Protein AF-A0A9N9JAU4-F1 (afdb_monomer)

InterPro domains:
  IPR012939 Glycosyl hydrolase family 92 [PF07971] (173-220)
  IPR012939 Glycosyl hydrolase family 92 [PF07971] (221-287)
  IPR014718 Glycoside hydrolase-type carbohydrate-binding [G3DSA:2.70.98.10] (17-208)
  IPR041371 Glycosyl hydrolase family 92 N-terminal domain [PF17678] (15-167)
  IPR050883 Peptide-N(4)-(N-acetyl-beta-glucosaminyl)asparagine amidase [PTHR12143] (11-220)

pLDDT: mean 76.1, std 19.38, range [32.97, 98.38]

Organism: NCBI:txid60492

Mean predicted aligned error: 11.93 Å

Structure (mmCIF, N/CA/C/O backbone):
data_AF-A0A9N9JAU4-F1
#
_entry.id   AF-A0A9N9JAU4-F1
#
loop_
_atom_site.group_PDB
_atom_site.id
_atom_site.type_symbol
_atom_site.label_atom_id
_atom_site.label_alt_id
_atom_site.label_comp_id
_atom_site.label_asym_id
_atom_site.label_entity_id
_atom_site.label_seq_id
_atom_site.pdbx_PDB_ins_code
_atom_site.Cartn_x
_atom_site.Cartn_y
_atom_site.Cartn_z
_atom_site.occupancy
_atom_site.B_iso_or_equiv
_atom_site.auth_seq_id
_atom_site.auth_comp_id
_atom_site.auth_asym_id
_atom_site.auth_atom_id
_atom_site.pdbx_PDB_model_num
ATOM 1 N N . SER A 1 1 ? -5.541 -5.363 33.973 1.00 34.47 1 SER A N 1
ATOM 2 C CA . SER A 1 1 ? -5.742 -3.911 34.121 1.00 34.47 1 SER A CA 1
ATOM 3 C C . SER A 1 1 ? -6.274 -3.406 32.797 1.00 34.47 1 SER A C 1
ATOM 5 O O . SER A 1 1 ? -5.711 -3.829 31.795 1.00 34.47 1 SER A O 1
ATOM 7 N N . PRO A 1 2 ? -7.369 -2.634 32.744 1.00 37.62 2 PRO A N 1
ATOM 8 C CA . PRO A 1 2 ? -7.785 -1.992 31.504 1.00 37.62 2 PRO A CA 1
ATOM 9 C C . PRO A 1 2 ? -6.803 -0.847 31.225 1.00 37.62 2 PRO A C 1
ATOM 11 O O . PRO A 1 2 ? -6.429 -0.152 32.163 1.00 37.62 2 PRO A O 1
ATOM 14 N N . GLU A 1 3 ? -6.385 -0.699 29.968 1.00 38.97 3 GLU A N 1
ATOM 15 C CA . GLU A 1 3 ? -5.196 0.047 29.510 1.00 38.97 3 GLU A CA 1
ATOM 16 C C . GLU A 1 3 ? -3.895 -0.754 29.631 1.00 38.97 3 GLU A C 1
ATOM 18 O O . GLU A 1 3 ? -3.037 -0.480 30.464 1.00 38.97 3 GLU A O 1
ATOM 23 N N . ASP A 1 4 ? -3.730 -1.745 28.755 1.00 44.59 4 ASP A N 1
ATOM 24 C CA . ASP A 1 4 ? -2.392 -1.983 28.219 1.00 44.59 4 ASP A CA 1
ATOM 25 C C . ASP A 1 4 ? -2.220 -0.946 27.093 1.00 44.59 4 ASP A C 1
ATOM 27 O O . ASP A 1 4 ? -2.940 -1.029 26.084 1.00 44.59 4 ASP A O 1
ATOM 31 N N . PRO A 1 5 ? -1.422 0.126 27.272 1.00 53.16 5 PRO A N 1
ATOM 32 C CA . PRO A 1 5 ? -1.135 1.032 26.175 1.00 53.16 5 PRO A CA 1
ATOM 33 C C . PRO A 1 5 ? -0.504 0.190 25.077 1.00 53.16 5 PRO A C 1
ATOM 35 O O . PRO A 1 5 ? 0.422 -0.575 25.322 1.00 53.16 5 PRO A O 1
ATOM 38 N N . LEU A 1 6 ? -1.078 0.279 23.883 1.00 60.34 6 LEU A N 1
ATOM 39 C CA . LEU A 1 6 ? -0.672 -0.525 22.746 1.00 60.34 6 LEU A CA 1
ATOM 40 C C . LEU A 1 6 ? 0.840 -0.350 22.555 1.00 60.34 6 LEU A C 1
ATOM 42 O O . LEU A 1 6 ? 1.294 0.739 22.209 1.00 60.34 6 LEU A O 1
ATOM 46 N N . ASP A 1 7 ? 1.603 -1.396 22.878 1.00 66.69 7 ASP A N 1
ATOM 47 C CA . ASP A 1 7 ? 3.058 -1.342 22.864 1.00 66.69 7 ASP A CA 1
ATOM 48 C C . ASP A 1 7 ? 3.522 -1.283 21.415 1.00 66.69 7 ASP A C 1
ATOM 50 O O . ASP A 1 7 ? 3.665 -2.301 20.730 1.00 66.69 7 ASP A O 1
ATOM 54 N N . VAL A 1 8 ? 3.747 -0.056 20.947 1.00 66.62 8 VAL A N 1
ATOM 55 C CA . VAL A 1 8 ? 4.232 0.203 19.598 1.00 66.62 8 VAL A CA 1
ATOM 56 C C . VAL A 1 8 ? 5.581 -0.453 19.354 1.00 66.62 8 VAL A C 1
ATOM 58 O O . VAL A 1 8 ? 5.938 -0.592 18.201 1.00 66.62 8 VAL A O 1
ATOM 61 N N . THR A 1 9 ? 6.325 -0.912 20.367 1.00 67.06 9 THR A N 1
ATOM 62 C CA . THR A 1 9 ? 7.582 -1.645 20.164 1.00 67.06 9 THR A CA 1
ATOM 63 C C . THR A 1 9 ? 7.367 -3.118 19.809 1.00 67.06 9 THR A C 1
ATOM 65 O O . THR A 1 9 ? 8.234 -3.713 19.165 1.00 67.06 9 THR A O 1
ATOM 68 N N . HIS A 1 10 ? 6.190 -3.682 20.098 1.00 76.88 10 HIS A N 1
ATOM 69 C CA . HIS A 1 10 ? 5.857 -5.082 19.847 1.00 76.88 10 HIS A CA 1
ATOM 70 C C . HIS A 1 10 ? 4.459 -5.222 19.221 1.00 76.88 10 HIS A C 1
ATOM 72 O O . HIS A 1 10 ? 3.474 -5.500 19.905 1.00 76.88 10 HIS A O 1
ATOM 78 N N . LEU A 1 11 ? 4.389 -5.083 17.891 1.00 81.81 11 LEU A N 1
ATOM 79 C CA . LEU A 1 11 ? 3.152 -5.170 17.091 1.00 81.81 11 LEU A CA 1
ATOM 80 C C . LEU A 1 11 ? 2.886 -6.558 16.480 1.00 81.81 11 LEU A C 1
ATOM 82 O O . LEU A 1 11 ? 1.869 -6.767 15.822 1.00 81.81 11 LEU A O 1
ATOM 86 N N . SER A 1 12 ? 3.808 -7.509 16.638 1.00 84.62 12 SER A N 1
ATOM 87 C CA . SER A 1 12 ? 3.693 -8.820 16.000 1.00 84.62 12 SER A CA 1
ATOM 88 C C . SER A 1 12 ? 2.571 -9.667 16.595 1.00 84.62 12 SER A C 1
ATOM 90 O O . SER A 1 12 ? 2.287 -9.630 17.798 1.00 84.62 12 SER A O 1
ATOM 92 N N . SER A 1 13 ? 1.983 -10.480 15.722 1.00 86.81 13 SER A N 1
ATOM 93 C CA . SER A 1 13 ? 1.041 -11.542 16.042 1.00 86.81 13 SER A CA 1
ATOM 94 C C . SER A 1 13 ? 1.340 -12.740 15.154 1.00 86.81 13 SER A C 1
ATOM 96 O O . SER A 1 13 ? 1.632 -12.565 13.969 1.00 86.81 13 SER A O 1
ATOM 98 N N . GLU A 1 14 ? 1.210 -13.946 15.702 1.00 89.88 14 GLU A N 1
ATOM 99 C CA . GLU A 1 14 ? 1.134 -15.149 14.876 1.00 89.88 14 GLU A CA 1
ATOM 100 C C . GLU A 1 14 ? -0.091 -15.058 13.960 1.00 89.88 14 GLU A C 1
ATOM 102 O O . GLU A 1 14 ? -1.133 -14.499 14.340 1.00 89.88 14 GLU A O 1
ATOM 107 N N . ARG A 1 15 ? 0.080 -15.545 12.728 1.00 88.31 15 ARG A N 1
ATOM 108 C CA . ARG A 1 15 ? -0.999 -15.647 11.751 1.00 88.31 15 ARG A CA 1
ATOM 109 C C . ARG A 1 15 ? -1.637 -17.025 11.844 1.00 88.31 15 ARG A C 1
ATOM 111 O O . ARG A 1 15 ? -0.940 -18.019 12.020 1.00 88.31 15 ARG A O 1
ATOM 118 N N . SER A 1 16 ? -2.950 -17.080 11.682 1.00 87.69 16 SER A N 1
ATOM 119 C CA . SER A 1 16 ? -3.722 -18.324 11.719 1.00 87.69 16 SER A CA 1
ATOM 120 C C . SER A 1 16 ? -4.804 -18.345 10.651 1.00 87.69 16 SER A C 1
ATOM 122 O O . SER A 1 16 ? -5.074 -17.324 10.023 1.00 87.69 16 SER A O 1
ATOM 124 N N . PHE A 1 17 ? -5.417 -19.511 10.416 1.00 86.81 17 PHE A N 1
ATOM 125 C CA . PHE A 1 17 ? -6.520 -19.679 9.454 1.00 86.81 17 PHE A CA 1
ATOM 126 C C . PHE A 1 17 ? -6.242 -19.018 8.094 1.00 86.81 17 PHE A C 1
ATOM 128 O O . PHE A 1 17 ? -7.084 -18.301 7.548 1.00 86.81 17 PHE A O 1
ATOM 135 N N . GLU A 1 18 ? -5.025 -19.221 7.589 1.00 79.50 18 GLU A N 1
ATOM 136 C CA . GLU A 1 18 ? -4.555 -18.588 6.366 1.00 79.50 18 GLU A CA 1
ATOM 137 C C . GLU A 1 18 ? -5.248 -19.196 5.138 1.00 79.50 18 GLU A C 1
ATOM 139 O O . GLU A 1 18 ? -5.255 -20.411 4.934 1.00 79.50 18 GLU A O 1
ATOM 144 N N . TYR A 1 19 ? -5.824 -18.335 4.308 1.00 77.00 19 TYR A N 1
ATOM 145 C CA . TYR A 1 19 ? -6.456 -18.677 3.045 1.00 77.00 19 TYR A CA 1
ATOM 146 C C . TYR A 1 19 ? -6.012 -17.680 1.982 1.00 77.00 19 TYR A C 1
ATOM 148 O O . TYR A 1 19 ? -6.210 -16.471 2.127 1.00 77.00 19 TYR A O 1
ATOM 156 N N . PHE A 1 20 ? -5.416 -18.185 0.907 1.00 76.06 20 PHE A N 1
ATOM 157 C CA . PHE A 1 20 ? -4.878 -17.362 -0.168 1.00 76.06 20 PHE A CA 1
ATOM 158 C C . PHE A 1 20 ? -5.434 -17.816 -1.504 1.00 76.06 20 PHE A C 1
ATOM 160 O O . PHE A 1 20 ? -5.383 -18.992 -1.855 1.00 76.06 20 PHE A O 1
ATOM 167 N N . GLU A 1 21 ? -5.914 -16.847 -2.266 1.00 75.62 21 GLU A N 1
ATOM 168 C CA . GLU A 1 21 ? -6.339 -17.020 -3.640 1.00 75.62 21 GLU A CA 1
ATOM 169 C C . GLU A 1 21 ? -5.817 -15.862 -4.481 1.00 75.62 21 GLU A C 1
ATOM 171 O O . GLU A 1 21 ? -5.340 -14.832 -4.002 1.00 75.62 21 GLU A O 1
ATOM 176 N N . VAL A 1 22 ? -5.950 -16.015 -5.788 1.00 72.75 22 VAL A N 1
ATOM 177 C CA . VAL A 1 22 ? -5.712 -14.936 -6.733 1.00 72.75 22 VAL A CA 1
ATOM 178 C C . VAL A 1 22 ? -6.531 -13.699 -6.344 1.00 72.75 22 VAL A C 1
ATOM 180 O O . VAL A 1 22 ? -7.755 -13.742 -6.325 1.00 72.75 22 VAL A O 1
ATOM 183 N N . GLY A 1 23 ? -5.848 -12.587 -6.062 1.00 73.38 23 GLY A N 1
ATOM 184 C CA . GLY A 1 23 ? -6.495 -11.315 -5.724 1.00 73.38 23 GLY A CA 1
ATOM 185 C C . GLY A 1 23 ? -7.149 -11.270 -4.338 1.00 73.38 23 GLY A C 1
ATOM 186 O O . GLY A 1 23 ? -7.870 -10.313 -4.058 1.00 73.38 23 GLY A O 1
ATOM 187 N N . TYR A 1 24 ? -6.921 -12.266 -3.475 1.00 83.56 24 TYR A N 1
ATOM 188 C CA . TYR A 1 24 ? -7.522 -12.321 -2.145 1.00 83.56 24 TYR A CA 1
ATOM 189 C C . TYR A 1 24 ? -6.628 -13.022 -1.121 1.00 83.56 24 TYR A C 1
ATOM 191 O O . TYR A 1 24 ? -6.010 -14.052 -1.381 1.00 83.56 24 TYR A O 1
ATOM 199 N N . SER A 1 25 ? -6.571 -12.474 0.084 1.00 84.06 25 SER A N 1
ATOM 200 C CA . SER A 1 25 ? -5.905 -13.105 1.221 1.00 84.06 25 SER A CA 1
ATOM 201 C C . SER A 1 25 ? -6.754 -12.939 2.464 1.00 84.06 25 SER A C 1
ATOM 203 O O . SER A 1 25 ? -7.288 -11.859 2.700 1.00 84.06 25 SER A O 1
ATOM 205 N N . LYS A 1 26 ? -6.845 -13.986 3.277 1.00 92.31 26 LYS A N 1
ATOM 206 C CA . LYS A 1 26 ? -7.518 -13.971 4.571 1.00 92.31 26 LYS A CA 1
ATOM 207 C C . LYS A 1 26 ? -6.672 -14.687 5.603 1.00 92.31 26 LYS A C 1
ATOM 209 O O . LYS A 1 26 ? -6.155 -15.763 5.331 1.00 92.31 26 LYS A O 1
ATOM 214 N N . PHE A 1 27 ? -6.539 -14.099 6.781 1.00 91.19 27 PHE A N 1
ATOM 215 C CA . PHE A 1 27 ? -5.830 -14.707 7.902 1.00 91.19 27 PHE A CA 1
ATOM 216 C C . PHE A 1 27 ? -6.271 -14.070 9.221 1.00 91.19 27 PHE A C 1
ATOM 218 O O . PHE A 1 27 ? -6.758 -12.941 9.258 1.00 91.19 27 PHE A O 1
ATOM 225 N N . GLY A 1 28 ? -6.115 -14.802 10.314 1.00 92.50 28 GLY A N 1
ATOM 226 C CA . GLY A 1 28 ? -6.271 -14.312 11.675 1.00 92.50 28 GLY A CA 1
ATOM 227 C C . GLY A 1 28 ? -4.966 -13.735 12.218 1.00 92.50 28 GLY A C 1
ATOM 228 O O . GLY A 1 28 ? -3.886 -14.184 11.845 1.00 92.50 28 GLY A O 1
ATOM 229 N N . LEU A 1 29 ? -5.068 -12.760 13.117 1.00 93.50 29 LEU A N 1
ATOM 230 C CA . LEU A 1 29 ? -3.991 -12.301 13.991 1.00 93.50 29 LEU A CA 1
ATOM 231 C C . LEU A 1 29 ? -4.288 -12.812 15.404 1.00 93.50 29 LEU A C 1
ATOM 233 O O . LEU A 1 29 ? -5.085 -12.203 16.122 1.00 93.50 29 LEU A O 1
ATOM 237 N N . GLU A 1 30 ? -3.683 -13.938 15.793 1.00 91.81 30 GLU A N 1
ATOM 238 C CA . GLU A 1 30 ? -4.022 -14.663 17.027 1.00 91.81 30 GLU A CA 1
ATOM 239 C C . GLU A 1 30 ? -3.947 -13.806 18.290 1.00 91.81 30 GLU A C 1
ATOM 241 O O . GLU A 1 30 ? -4.872 -13.824 19.102 1.00 91.81 30 GLU A O 1
ATOM 246 N N . ARG A 1 31 ? -2.889 -12.996 18.431 1.00 90.00 31 ARG A N 1
ATOM 247 C CA . ARG A 1 31 ? -2.680 -12.141 19.607 1.00 90.00 31 ARG A CA 1
ATOM 248 C C . ARG A 1 31 ? -3.838 -11.170 19.831 1.00 90.00 31 ARG A C 1
ATOM 250 O O . ARG A 1 31 ? -4.134 -10.825 20.971 1.00 90.00 31 ARG A O 1
ATOM 257 N N . TYR A 1 32 ? -4.461 -10.717 18.746 1.00 89.56 32 TYR A N 1
ATOM 258 C CA . TYR A 1 32 ? -5.509 -9.700 18.772 1.00 89.56 32 TYR A CA 1
ATOM 259 C C . TYR A 1 32 ? -6.908 -10.274 18.537 1.00 89.56 32 TYR A C 1
ATOM 261 O O . TYR A 1 32 ? -7.890 -9.549 18.671 1.00 89.56 32 TYR A O 1
ATOM 269 N N . ASN A 1 33 ? -7.008 -11.559 18.184 1.00 92.12 33 ASN A N 1
ATOM 270 C CA . ASN A 1 33 ? -8.250 -12.200 17.759 1.00 92.12 33 ASN A CA 1
ATOM 271 C C . ASN A 1 33 ? -8.970 -11.414 16.639 1.00 92.12 33 ASN A C 1
ATOM 273 O O . ASN A 1 33 ? -10.191 -11.259 16.648 1.00 92.12 33 ASN A O 1
ATOM 277 N N . ILE A 1 34 ? -8.197 -10.877 15.688 1.00 94.38 34 ILE A N 1
ATOM 278 C CA . ILE A 1 34 ? -8.696 -10.096 14.545 1.00 94.38 34 ILE A CA 1
ATOM 279 C C . ILE A 1 34 ? -8.630 -10.961 13.294 1.00 94.38 34 ILE A C 1
ATOM 281 O O . ILE A 1 34 ? -7.609 -11.593 13.037 1.00 94.38 34 ILE A O 1
ATOM 285 N N . THR A 1 35 ? -9.683 -10.947 12.478 1.00 96.69 35 THR A N 1
ATOM 286 C CA . THR A 1 35 ? -9.615 -11.476 11.108 1.00 96.69 35 THR A CA 1
ATOM 287 C C . THR A 1 35 ? -9.262 -10.353 10.143 1.00 96.69 35 THR A C 1
ATOM 289 O O . THR A 1 35 ? -9.884 -9.291 10.171 1.00 96.69 35 THR A O 1
ATOM 292 N N . VAL A 1 36 ? -8.284 -10.598 9.278 1.00 95.94 36 VAL A N 1
ATOM 293 C CA . VAL A 1 36 ? -7.828 -9.681 8.236 1.00 95.94 36 VAL A CA 1
ATOM 294 C C . VAL A 1 36 ? -8.154 -10.280 6.881 1.00 95.94 36 VAL A C 1
ATOM 296 O O . VAL A 1 36 ? -7.854 -11.444 6.621 1.00 95.94 36 VAL A O 1
ATOM 299 N N . GLU A 1 37 ? -8.739 -9.470 6.011 1.00 97.44 37 GLU A N 1
ATOM 300 C CA . GLU A 1 37 ? -8.990 -9.804 4.618 1.00 97.44 37 GLU A CA 1
ATOM 301 C C . GLU A 1 37 ? -8.440 -8.699 3.721 1.00 97.44 37 GLU A C 1
ATOM 303 O O . GLU A 1 37 ? -8.664 -7.516 3.974 1.00 97.44 37 GLU A O 1
ATOM 308 N N . LEU A 1 38 ? -7.707 -9.083 2.680 1.00 95.62 38 LEU A N 1
ATOM 309 C CA . LEU A 1 38 ? -7.007 -8.173 1.781 1.00 95.62 38 LEU A CA 1
ATOM 310 C C . LEU A 1 38 ? -7.380 -8.475 0.330 1.00 95.62 38 LEU A C 1
ATOM 312 O O . LEU A 1 38 ? -7.407 -9.633 -0.090 1.00 95.62 38 LEU A O 1
ATOM 316 N N . THR A 1 39 ? -7.622 -7.420 -0.439 1.00 94.00 39 THR A N 1
ATOM 317 C CA . THR A 1 39 ? -7.682 -7.430 -1.905 1.00 94.00 39 THR A CA 1
ATOM 318 C C . THR A 1 39 ? -7.071 -6.128 -2.438 1.00 94.00 39 THR A C 1
ATOM 320 O O . THR A 1 39 ? -6.632 -5.287 -1.651 1.00 94.00 39 THR A O 1
ATOM 323 N N . ALA A 1 40 ? -6.975 -5.954 -3.755 1.00 91.88 40 ALA A N 1
ATOM 324 C CA . ALA A 1 40 ? -6.323 -4.788 -4.342 1.00 91.88 40 ALA A CA 1
ATOM 325 C C . ALA A 1 40 ? -6.858 -4.440 -5.735 1.00 91.88 40 ALA A C 1
ATOM 327 O O . ALA A 1 40 ? -7.259 -5.318 -6.499 1.00 91.88 40 ALA A O 1
ATOM 328 N N . SER A 1 41 ? -6.793 -3.152 -6.065 1.00 91.44 41 SER A N 1
ATOM 329 C CA . SER A 1 41 ? -6.827 -2.621 -7.425 1.00 91.44 41 SER A CA 1
ATOM 330 C C . SER A 1 41 ? -5.393 -2.436 -7.952 1.00 91.44 41 SER A C 1
ATOM 332 O O . SER A 1 41 ? -4.433 -2.973 -7.398 1.00 91.44 41 SER A O 1
ATOM 334 N N . ARG A 1 42 ? -5.211 -1.674 -9.038 1.00 86.81 42 ARG A N 1
ATOM 335 C CA . ARG A 1 42 ? -3.889 -1.460 -9.644 1.00 86.81 42 ARG A CA 1
ATOM 336 C C . ARG A 1 42 ? -2.946 -0.663 -8.738 1.00 86.81 42 ARG A C 1
ATOM 338 O O . ARG A 1 42 ? -1.745 -0.918 -8.753 1.00 86.81 42 ARG A O 1
ATOM 345 N N . ARG A 1 43 ? -3.458 0.336 -8.015 1.00 88.62 43 ARG A N 1
ATOM 346 C CA . ARG A 1 43 ? -2.654 1.272 -7.204 1.00 88.62 43 ARG A CA 1
ATOM 347 C C . ARG A 1 43 ? -3.167 1.454 -5.776 1.00 88.62 43 ARG A C 1
ATOM 349 O O . ARG A 1 43 ? -2.625 2.282 -5.041 1.00 88.62 43 ARG A O 1
ATOM 356 N N . ALA A 1 44 ? -4.199 0.710 -5.386 1.00 94.25 44 ALA A N 1
ATOM 357 C CA . ALA A 1 44 ? -4.756 0.752 -4.045 1.00 94.25 44 ALA A CA 1
ATOM 358 C C . ALA A 1 44 ? -5.015 -0.654 -3.488 1.00 94.25 44 ALA A C 1
ATOM 360 O O . ALA A 1 44 ? -5.449 -1.555 -4.200 1.00 94.25 44 ALA A O 1
ATOM 361 N N . GLY A 1 45 ? -4.759 -0.834 -2.196 1.00 95.69 45 GLY A N 1
ATOM 362 C CA . GLY A 1 45 ? -5.194 -1.992 -1.423 1.00 95.69 45 GLY A CA 1
ATOM 363 C C . GLY A 1 45 ? -6.531 -1.716 -0.742 1.00 95.69 45 GLY A C 1
ATOM 364 O O . GLY A 1 45 ? -6.820 -0.579 -0.366 1.00 95.69 45 GLY A O 1
ATOM 365 N N . LEU A 1 46 ? -7.334 -2.759 -0.552 1.00 97.88 46 LEU A N 1
ATOM 366 C CA . LEU A 1 46 ? -8.556 -2.720 0.241 1.00 97.88 46 LEU A CA 1
ATOM 367 C C . LEU A 1 46 ? -8.464 -3.764 1.347 1.00 97.88 46 LEU A C 1
ATOM 369 O O . LEU A 1 46 ? -8.352 -4.965 1.096 1.00 97.88 46 LEU A O 1
ATOM 373 N N . HIS A 1 47 ? -8.477 -3.282 2.580 1.00 98.12 47 HIS A N 1
ATOM 374 C CA . HIS A 1 47 ? -8.334 -4.076 3.786 1.00 98.12 47 HIS A CA 1
ATOM 375 C C . HIS A 1 47 ? -9.676 -4.124 4.508 1.00 98.12 47 HIS A C 1
ATOM 377 O O . HIS A 1 47 ? -10.319 -3.090 4.693 1.00 98.12 47 HIS A O 1
ATOM 383 N N . ARG A 1 48 ? -10.082 -5.308 4.958 1.00 98.00 48 ARG A N 1
ATOM 384 C CA . ARG A 1 48 ? -11.253 -5.528 5.806 1.00 98.00 48 ARG A CA 1
ATOM 385 C C . ARG A 1 48 ? -10.789 -6.188 7.100 1.00 98.00 48 ARG A C 1
ATOM 387 O O . ARG A 1 48 ? -10.290 -7.310 7.093 1.00 98.00 48 ARG A O 1
ATOM 394 N N . TYR A 1 49 ? -10.936 -5.467 8.204 1.00 96.94 49 TYR A N 1
ATOM 395 C CA . TYR A 1 49 ? -10.583 -5.918 9.545 1.00 96.94 49 TYR A CA 1
ATOM 396 C C . TYR A 1 49 ? -11.858 -6.244 10.311 1.00 96.94 49 TYR A C 1
ATOM 398 O O . TYR A 1 49 ? -12.708 -5.372 10.473 1.00 96.94 49 TYR A O 1
ATOM 406 N N . THR A 1 50 ? -11.989 -7.479 10.791 1.00 96.69 50 THR A N 1
ATOM 407 C CA . THR A 1 50 ? -13.095 -7.896 11.662 1.00 96.69 50 THR A CA 1
ATOM 408 C C . THR A 1 50 ? -12.566 -8.083 13.077 1.00 96.69 50 THR A C 1
ATOM 410 O O . THR A 1 50 ? -11.778 -8.997 13.334 1.00 96.69 50 THR A O 1
ATOM 413 N N . PHE A 1 51 ? -12.987 -7.199 13.976 1.00 94.69 51 PHE A N 1
ATOM 414 C CA . PHE A 1 51 ? -12.630 -7.198 15.391 1.00 94.69 51 PHE A CA 1
ATOM 415 C C . PHE A 1 51 ? -13.549 -8.135 16.193 1.00 94.69 51 PHE A C 1
ATOM 417 O O . PHE A 1 51 ? -14.681 -8.400 15.775 1.00 94.69 51 PHE A O 1
ATOM 424 N N . PRO A 1 52 ? -13.096 -8.661 17.345 1.00 89.38 52 PRO A N 1
ATOM 425 C CA . PRO A 1 52 ? -13.934 -9.518 18.171 1.00 89.38 52 PRO A CA 1
ATOM 426 C C . PRO A 1 52 ? -15.131 -8.727 18.741 1.00 89.38 52 PRO A C 1
ATOM 428 O O . PRO A 1 52 ? -14.938 -7.609 19.215 1.00 89.38 52 PRO A O 1
ATOM 431 N N . PRO A 1 53 ? -16.353 -9.300 18.789 1.00 76.25 53 PRO A N 1
ATOM 432 C CA . PRO A 1 53 ? -17.561 -8.596 19.253 1.00 76.25 53 PRO A CA 1
ATOM 433 C C . PRO A 1 53 ? -17.517 -8.112 20.709 1.00 76.25 53 PRO A C 1
ATOM 435 O O . PRO A 1 53 ? -18.379 -7.359 21.145 1.00 76.25 53 PRO A O 1
ATOM 438 N N . THR A 1 54 ? -16.557 -8.608 21.490 1.00 74.56 54 THR A N 1
ATOM 439 C CA . THR A 1 54 ? -16.346 -8.234 22.892 1.00 74.56 54 THR A CA 1
ATOM 440 C C . THR A 1 54 ? -15.540 -6.947 23.056 1.00 74.56 54 THR A C 1
ATOM 442 O O . THR A 1 54 ? -15.389 -6.479 24.182 1.00 74.56 54 THR A O 1
ATOM 445 N N . GLU A 1 55 ? -14.980 -6.410 21.972 1.00 76.88 55 GLU A N 1
ATOM 446 C CA . GLU A 1 55 ? -14.170 -5.199 21.990 1.00 76.88 55 GLU A CA 1
ATOM 447 C C . GLU A 1 55 ? -15.035 -3.966 21.710 1.00 76.88 55 GLU A C 1
ATOM 449 O O . GLU A 1 55 ? -15.835 -3.950 20.779 1.00 76.88 55 GLU A O 1
ATOM 454 N N . ASN A 1 56 ? -14.856 -2.910 22.505 1.00 83.62 56 ASN A N 1
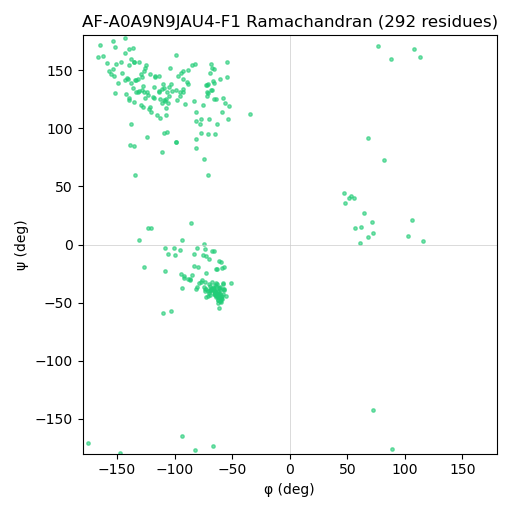ATOM 455 C CA . ASN A 1 56 ? -15.578 -1.650 22.307 1.00 83.62 56 ASN A CA 1
ATOM 456 C C . ASN A 1 56 ? -14.760 -0.662 21.470 1.00 83.62 56 ASN A C 1
ATOM 458 O O . ASN A 1 56 ? -15.326 0.238 20.843 1.00 83.62 56 ASN A O 1
ATOM 462 N N . LYS A 1 57 ? -13.427 -0.804 21.479 1.00 88.12 57 LYS A N 1
ATOM 463 C CA . LYS A 1 57 ? -12.502 0.078 20.769 1.00 88.12 57 LYS A CA 1
ATOM 464 C C . LYS A 1 57 ? -11.522 -0.719 19.916 1.00 88.12 57 LYS A C 1
ATOM 466 O O . LYS A 1 57 ? -10.696 -1.464 20.427 1.00 88.12 57 LYS A O 1
ATOM 471 N N . ALA A 1 58 ? -11.548 -0.480 18.614 1.00 90.38 58 ALA A N 1
ATOM 472 C CA . ALA A 1 58 ? -10.552 -0.990 17.684 1.00 90.38 58 ALA A CA 1
ATOM 473 C C . ALA A 1 58 ? -9.446 0.040 17.463 1.00 90.38 58 ALA A C 1
ATOM 475 O O . ALA A 1 58 ? -9.713 1.241 17.458 1.00 90.38 58 ALA A O 1
ATOM 476 N N . LYS A 1 59 ? -8.215 -0.417 17.229 1.00 91.56 59 LYS A N 1
ATOM 477 C CA . LYS A 1 59 ? -7.092 0.442 16.839 1.00 91.56 59 LYS A CA 1
ATOM 478 C C . LYS A 1 59 ? -6.490 -0.046 15.529 1.00 91.56 59 LYS A C 1
ATOM 480 O O . LYS A 1 59 ? -6.195 -1.230 15.394 1.00 91.56 59 LYS A O 1
ATOM 485 N N . VAL A 1 60 ? -6.295 0.873 14.588 1.00 93.69 60 VAL A N 1
ATOM 486 C CA . VAL A 1 60 ? -5.506 0.649 13.369 1.00 93.69 60 VAL A CA 1
ATOM 487 C C . VAL A 1 60 ? -4.235 1.479 13.463 1.00 93.69 60 VAL A C 1
ATOM 489 O O . VAL A 1 60 ? -4.288 2.649 13.835 1.00 93.69 60 VAL A O 1
ATOM 492 N N . ILE A 1 61 ? -3.102 0.861 13.138 1.00 92.88 61 ILE A N 1
ATOM 493 C CA . ILE A 1 61 ? -1.765 1.436 13.291 1.00 92.88 61 ILE A CA 1
ATOM 494 C C . ILE A 1 61 ? -1.116 1.556 11.923 1.00 92.88 61 ILE A C 1
ATOM 496 O O . ILE A 1 61 ? -1.150 0.620 11.126 1.00 92.88 61 ILE A O 1
ATOM 500 N N . ILE A 1 62 ? -0.500 2.706 11.684 1.00 93.94 62 ILE A N 1
ATOM 501 C CA . ILE A 1 62 ? 0.367 2.979 10.545 1.00 93.94 62 ILE A CA 1
ATOM 502 C C . ILE A 1 62 ? 1.785 3.111 11.099 1.00 93.94 62 ILE A C 1
ATOM 504 O O . ILE A 1 62 ? 2.020 3.937 11.976 1.00 93.94 62 ILE A O 1
ATOM 508 N N . ASP A 1 63 ? 2.704 2.282 10.608 1.00 92.00 63 ASP A N 1
ATOM 509 C CA . ASP A 1 63 ? 4.092 2.176 11.077 1.00 92.00 63 ASP A CA 1
ATOM 510 C C . ASP A 1 63 ? 5.040 2.406 9.893 1.00 92.00 63 ASP A C 1
ATOM 512 O O . ASP A 1 63 ? 5.335 1.481 9.137 1.00 92.00 63 ASP A O 1
ATOM 516 N N . LEU A 1 64 ? 5.467 3.656 9.682 1.00 93.12 64 LEU A N 1
ATOM 517 C CA . LEU A 1 64 ? 6.306 4.034 8.538 1.00 93.12 64 LEU A CA 1
ATOM 518 C C . LEU A 1 64 ? 7.732 3.466 8.604 1.00 93.12 64 LEU A C 1
ATOM 520 O O . LEU A 1 64 ? 8.254 3.092 7.549 1.00 93.12 64 LEU A O 1
ATOM 524 N N . PRO A 1 65 ? 8.374 3.344 9.784 1.00 89.50 65 PRO A N 1
ATOM 525 C CA . PRO A 1 65 ? 9.685 2.727 9.885 1.00 89.50 65 PRO A CA 1
ATOM 526 C C . PRO A 1 65 ? 9.732 1.256 9.493 1.00 89.50 65 PRO A C 1
ATOM 528 O O . PRO A 1 65 ? 10.823 0.763 9.192 1.00 89.50 65 PRO A O 1
ATOM 531 N N . HIS A 1 66 ? 8.594 0.550 9.506 1.00 87.94 66 HIS A N 1
ATOM 532 C CA . HIS A 1 66 ? 8.552 -0.862 9.150 1.00 87.94 66 HIS A CA 1
ATOM 533 C C . HIS A 1 66 ? 9.060 -1.066 7.721 1.00 87.94 66 HIS A C 1
ATOM 535 O O . HIS A 1 66 ? 8.450 -0.633 6.745 1.00 87.94 66 HIS A O 1
ATOM 541 N N . ASN A 1 67 ? 10.198 -1.744 7.600 1.00 85.38 67 ASN A N 1
ATOM 542 C CA . ASN A 1 67 ? 10.837 -2.028 6.328 1.00 85.38 67 ASN A CA 1
ATOM 543 C C . ASN A 1 67 ? 11.482 -3.419 6.345 1.00 85.38 67 ASN A C 1
ATOM 545 O O . ASN A 1 67 ? 11.658 -4.040 7.397 1.00 85.38 67 ASN A O 1
ATOM 549 N N . LEU A 1 68 ? 11.825 -3.920 5.159 1.00 81.38 68 LEU A N 1
ATOM 550 C CA . LEU A 1 68 ? 12.471 -5.219 5.015 1.00 81.38 68 LEU A CA 1
ATOM 551 C C . LEU A 1 68 ? 13.952 -5.120 5.390 1.00 81.38 68 LEU A C 1
ATOM 553 O O . LEU A 1 68 ? 14.771 -4.584 4.632 1.00 81.38 68 LEU A O 1
ATOM 557 N N . VAL A 1 69 ? 14.284 -5.698 6.543 1.00 79.44 69 VAL A N 1
ATOM 558 C CA . VAL A 1 69 ? 15.650 -5.793 7.057 1.00 79.44 69 VAL A CA 1
ATOM 559 C C . VAL A 1 69 ? 16.289 -7.094 6.586 1.00 79.44 69 VAL A C 1
ATOM 561 O O . VAL A 1 69 ? 15.820 -8.188 6.893 1.00 79.44 69 VAL A O 1
ATOM 564 N N . VAL A 1 70 ? 17.399 -6.972 5.859 1.00 77.94 70 VAL A N 1
ATOM 565 C CA . VAL A 1 70 ? 18.233 -8.104 5.441 1.00 77.94 70 VAL A CA 1
ATOM 566 C C . VAL A 1 70 ? 19.587 -7.957 6.118 1.00 77.94 70 VAL A C 1
ATOM 568 O O . VAL A 1 70 ? 20.356 -7.050 5.806 1.00 77.94 70 VAL A O 1
ATOM 571 N N . HIS A 1 71 ? 19.888 -8.856 7.055 1.00 74.38 71 HIS A N 1
ATOM 572 C CA . HIS A 1 71 ? 21.112 -8.799 7.863 1.00 74.38 71 HIS A CA 1
ATOM 573 C C . HIS A 1 71 ? 22.389 -9.191 7.101 1.00 74.38 71 HIS A C 1
ATOM 575 O O . HIS A 1 71 ? 23.481 -9.109 7.656 1.00 74.38 71 HIS A O 1
ATOM 581 N N . HIS A 1 72 ? 22.271 -9.604 5.836 1.00 65.06 72 HIS A N 1
ATOM 582 C CA . HIS A 1 72 ? 23.381 -10.107 5.029 1.00 65.06 72 HIS A CA 1
ATOM 583 C C . HIS A 1 72 ? 23.656 -9.215 3.811 1.00 65.06 72 HIS A C 1
ATOM 585 O O . HIS A 1 72 ? 22.737 -8.647 3.223 1.00 65.06 72 HIS A O 1
ATOM 591 N N . TYR A 1 73 ? 24.932 -9.077 3.438 1.00 70.69 73 TYR A N 1
ATOM 592 C CA . TYR A 1 73 ? 25.413 -8.339 2.251 1.00 70.69 73 TYR A CA 1
ATOM 593 C C . TYR A 1 73 ? 25.017 -6.850 2.121 1.00 70.69 73 TYR A C 1
ATOM 595 O O . TYR A 1 73 ? 25.194 -6.252 1.055 1.00 70.69 73 TYR A O 1
ATOM 603 N N . GLY A 1 74 ? 24.524 -6.219 3.191 1.00 72.25 74 GLY A N 1
ATOM 604 C CA . GLY A 1 74 ? 24.177 -4.793 3.192 1.00 72.25 74 GLY A CA 1
ATOM 605 C C . GLY A 1 74 ? 22.920 -4.443 2.386 1.00 72.25 74 GLY A C 1
ATOM 606 O O . GLY A 1 74 ? 22.738 -3.282 2.039 1.00 72.25 74 GLY A O 1
ATOM 607 N N . PHE A 1 75 ? 22.051 -5.419 2.105 1.00 81.75 75 PHE A N 1
ATOM 608 C CA . PHE A 1 75 ? 20.806 -5.243 1.340 1.00 81.75 75 PHE A CA 1
ATOM 609 C C . PHE A 1 75 ? 19.604 -4.800 2.186 1.00 81.75 75 PHE A C 1
ATOM 611 O O . PHE A 1 75 ? 18.453 -4.961 1.784 1.00 81.75 75 PHE A O 1
ATOM 618 N N . THR A 1 76 ? 19.850 -4.269 3.382 1.00 84.81 76 THR A N 1
ATOM 619 C CA . THR A 1 76 ? 18.781 -3.785 4.257 1.00 84.81 76 THR A CA 1
ATOM 620 C C . THR A 1 76 ? 18.181 -2.498 3.714 1.00 84.81 76 THR A C 1
ATOM 622 O O . THR A 1 76 ? 18.916 -1.594 3.304 1.00 84.81 76 THR A O 1
ATOM 625 N N . HIS A 1 77 ? 16.856 -2.390 3.760 1.00 86.50 77 HIS A N 1
ATOM 626 C CA . HIS A 1 77 ? 16.210 -1.092 3.633 1.00 86.50 77 HIS A CA 1
ATOM 627 C C . HIS A 1 77 ? 16.512 -0.251 4.871 1.00 86.50 77 HIS A C 1
ATOM 629 O O . HIS A 1 77 ? 16.835 -0.773 5.945 1.00 86.50 77 HIS A O 1
ATOM 635 N N . ARG A 1 78 ? 16.446 1.063 4.695 1.00 87.88 78 ARG A N 1
ATOM 636 C CA . ARG A 1 78 ? 16.608 2.046 5.759 1.00 87.88 78 ARG A CA 1
ATOM 637 C C . ARG A 1 78 ? 15.472 3.041 5.665 1.00 87.88 78 ARG A C 1
ATOM 639 O O . ARG A 1 78 ? 15.201 3.551 4.584 1.00 87.88 78 ARG A O 1
ATOM 646 N N . TYR A 1 79 ? 14.832 3.291 6.794 1.00 88.75 79 TYR A N 1
ATOM 647 C CA . TYR A 1 79 ? 13.911 4.400 6.982 1.00 88.75 79 TYR A CA 1
ATOM 648 C C . TYR A 1 79 ? 14.699 5.624 7.457 1.00 88.75 79 TYR A C 1
ATOM 650 O O . TYR A 1 79 ? 15.607 5.472 8.275 1.00 88.75 79 TYR A O 1
ATOM 658 N N . HIS A 1 80 ? 14.352 6.801 6.941 1.00 88.25 80 HIS A N 1
ATOM 659 C CA . HIS A 1 80 ? 14.988 8.068 7.312 1.00 88.25 80 HIS A CA 1
ATOM 660 C C . HIS A 1 80 ? 14.046 8.955 8.121 1.00 88.25 80 HIS A C 1
ATOM 662 O O . HIS A 1 80 ? 14.337 9.334 9.249 1.00 88.25 80 HIS A O 1
ATOM 668 N N . GLU A 1 81 ? 12.902 9.290 7.533 1.00 90.19 81 GLU A N 1
ATOM 669 C CA . GLU A 1 81 ? 11.910 10.174 8.130 1.00 90.19 81 GLU A CA 1
ATOM 670 C C . GLU A 1 81 ? 10.562 10.005 7.430 1.00 90.19 81 GLU A C 1
ATOM 672 O O . GLU A 1 81 ? 10.479 9.517 6.297 1.00 90.19 81 GLU A O 1
ATOM 677 N N . GLY A 1 82 ? 9.508 10.457 8.097 1.00 92.69 82 GLY A N 1
ATOM 678 C CA . GLY A 1 82 ? 8.149 10.382 7.606 1.00 92.69 82 GLY A CA 1
ATOM 679 C C . GLY A 1 82 ? 7.279 11.496 8.162 1.00 92.69 82 GLY A C 1
ATOM 680 O O . GLY A 1 82 ? 7.671 12.255 9.049 1.00 92.69 82 GLY A O 1
ATOM 681 N N . THR A 1 83 ? 6.091 11.614 7.592 1.00 95.12 83 THR A N 1
ATOM 682 C CA . THR A 1 83 ? 5.049 12.538 8.026 1.00 95.12 83 THR A CA 1
ATOM 683 C C . THR A 1 83 ? 3.695 11.869 7.864 1.00 95.12 83 THR A C 1
ATOM 685 O O . THR A 1 83 ? 3.459 11.153 6.886 1.00 95.12 83 THR A O 1
ATOM 688 N N . ILE A 1 84 ? 2.799 12.112 8.816 1.00 96.00 84 ILE A N 1
ATOM 689 C CA . ILE A 1 84 ? 1.414 11.653 8.778 1.00 96.00 84 ILE A CA 1
ATOM 690 C C . ILE A 1 84 ? 0.529 12.824 9.167 1.00 96.00 84 ILE A C 1
ATOM 692 O O . ILE A 1 84 ? 0.755 13.493 10.168 1.00 96.00 84 ILE A O 1
ATOM 696 N N . GLN A 1 85 ? -0.503 13.058 8.371 1.00 95.00 85 GLN A N 1
ATOM 697 C CA . GLN A 1 85 ? -1.487 14.095 8.603 1.00 95.00 85 GLN A CA 1
ATOM 698 C C . GLN A 1 85 ? -2.885 13.485 8.600 1.00 95.00 85 GLN A C 1
ATOM 700 O O . GLN A 1 85 ? -3.296 12.851 7.624 1.00 95.00 85 GLN A O 1
ATOM 705 N N . SER A 1 86 ? -3.642 13.737 9.668 1.00 96.06 86 SER A N 1
ATOM 706 C CA . SER A 1 86 ? -5.091 13.539 9.671 1.00 96.06 86 SER A CA 1
ATOM 707 C C . SER A 1 86 ? -5.771 14.658 8.882 1.00 96.06 86 SER A C 1
ATOM 709 O O . SER A 1 86 ? -5.608 15.839 9.191 1.00 96.06 86 SER A O 1
ATOM 711 N N . ILE A 1 87 ? -6.490 14.286 7.824 1.00 97.25 87 ILE A N 1
ATOM 712 C CA . ILE A 1 87 ? -7.239 15.201 6.948 1.00 97.25 87 ILE A CA 1
ATOM 713 C C . ILE A 1 87 ? -8.686 15.322 7.424 1.00 97.25 87 ILE A C 1
ATOM 715 O O . ILE A 1 87 ? -9.273 16.402 7.395 1.00 97.25 87 ILE A O 1
ATOM 719 N N . SER A 1 88 ? -9.248 14.213 7.894 1.00 97.44 88 SER A N 1
ATOM 720 C CA . SER A 1 88 ? -10.569 14.115 8.507 1.00 97.44 88 SER A CA 1
ATOM 721 C C . SER A 1 88 ? -10.587 12.927 9.473 1.00 97.44 88 SER A C 1
ATOM 723 O O . SER A 1 88 ? -9.650 12.131 9.521 1.00 97.44 88 SER A O 1
ATOM 725 N N . ALA A 1 89 ? -11.689 12.749 10.207 1.00 97.19 89 ALA A N 1
ATOM 726 C CA . ALA A 1 89 ? -11.853 11.615 11.120 1.00 97.19 89 ALA A CA 1
ATOM 727 C C . ALA A 1 89 ? -11.717 10.240 10.435 1.00 97.19 89 ALA A C 1
ATOM 729 O O . ALA A 1 89 ? -11.476 9.248 11.109 1.00 97.19 89 ALA A O 1
ATOM 730 N N . ASN A 1 90 ? -11.859 10.155 9.113 1.00 96.62 90 ASN A N 1
ATOM 731 C CA . ASN A 1 90 ? -11.751 8.916 8.351 1.00 96.62 90 ASN A CA 1
ATOM 732 C C . ASN A 1 90 ? -10.694 8.964 7.241 1.00 96.62 90 ASN A C 1
ATOM 734 O O . ASN A 1 90 ? -10.704 8.093 6.375 1.00 96.62 90 ASN A O 1
ATOM 738 N N . GLN A 1 91 ? -9.800 9.953 7.229 1.00 97.94 91 GLN A N 1
ATOM 739 C CA . GLN A 1 91 ? -8.770 10.059 6.201 1.00 97.94 91 GLN A CA 1
ATOM 740 C C . GLN A 1 91 ? -7.455 10.560 6.775 1.00 97.94 91 GLN A C 1
ATOM 742 O O . GLN A 1 91 ? -7.385 11.622 7.393 1.00 97.94 91 GLN A O 1
ATOM 747 N N . VAL A 1 92 ? -6.393 9.825 6.468 1.00 98.00 92 VAL A N 1
ATOM 748 C CA . VAL A 1 92 ? -5.011 10.186 6.776 1.00 98.00 92 VAL A CA 1
ATOM 749 C C . VAL A 1 92 ? -4.172 10.088 5.510 1.00 98.00 92 VAL A C 1
ATOM 751 O O . VAL A 1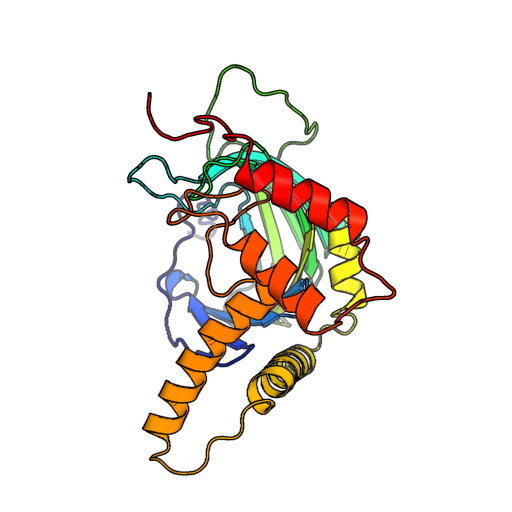 92 ? -4.387 9.214 4.669 1.00 98.00 92 VAL A O 1
ATOM 754 N N . LYS A 1 93 ? -3.202 10.981 5.360 1.00 97.81 93 LYS A N 1
ATOM 755 C CA . LYS A 1 93 ? -2.227 10.921 4.270 1.00 97.81 93 LYS A CA 1
ATOM 756 C C . LYS A 1 93 ? -0.840 11.234 4.795 1.00 97.81 93 LYS A C 1
ATOM 758 O O . LYS A 1 93 ? -0.703 11.856 5.845 1.00 97.81 93 LYS A O 1
ATOM 763 N N . GLY A 1 94 ? 0.182 10.826 4.065 1.00 96.75 94 GLY A N 1
ATOM 764 C CA . GLY A 1 94 ? 1.544 11.032 4.520 1.00 96.75 94 GLY A CA 1
ATOM 765 C C . GLY A 1 94 ? 2.585 10.606 3.508 1.00 96.75 94 GLY A C 1
ATOM 766 O O . GLY A 1 94 ? 2.279 10.307 2.350 1.00 96.75 94 GLY A O 1
ATOM 767 N N . ALA A 1 95 ? 3.829 10.607 3.962 1.00 96.31 95 ALA A N 1
ATOM 768 C CA . ALA A 1 95 ? 4.975 10.201 3.174 1.00 96.31 95 ALA A CA 1
ATOM 769 C C . ALA A 1 95 ? 6.069 9.632 4.072 1.00 96.31 95 ALA A C 1
ATOM 771 O O . ALA A 1 95 ? 6.157 9.992 5.243 1.00 96.31 95 ALA A O 1
ATOM 772 N N . ALA A 1 96 ? 6.916 8.781 3.506 1.00 93.81 96 ALA A N 1
ATOM 773 C CA . ALA A 1 96 ? 8.104 8.261 4.164 1.00 93.81 96 ALA A CA 1
ATOM 774 C C . ALA A 1 96 ? 9.266 8.157 3.175 1.00 93.81 96 ALA A C 1
ATOM 776 O O . ALA A 1 96 ? 9.070 7.842 1.996 1.00 93.81 96 ALA A O 1
ATOM 777 N N . ARG A 1 97 ? 10.476 8.442 3.662 1.00 91.44 97 ARG A N 1
ATOM 778 C CA . ARG A 1 97 ? 11.720 8.349 2.897 1.00 91.44 97 ARG A CA 1
ATOM 779 C C . ARG A 1 97 ? 12.470 7.083 3.258 1.00 91.44 97 ARG A C 1
ATOM 781 O O . ARG A 1 97 ? 12.714 6.804 4.435 1.00 91.44 97 ARG A O 1
ATOM 788 N N . TYR A 1 98 ? 12.896 6.374 2.223 1.00 89.88 98 TYR A N 1
ATOM 789 C CA . TYR A 1 98 ? 13.640 5.133 2.342 1.00 89.88 98 TYR A CA 1
ATOM 790 C C . TYR A 1 98 ? 14.886 5.156 1.463 1.00 89.88 98 TYR A C 1
ATOM 792 O O . TYR A 1 98 ? 14.958 5.894 0.483 1.00 89.88 98 TYR A O 1
ATOM 800 N N . SER A 1 99 ? 15.867 4.331 1.805 1.00 88.88 99 SER A N 1
ATOM 801 C CA . SER A 1 99 ? 17.022 4.032 0.955 1.00 88.88 99 SER A CA 1
ATOM 802 C C . SER A 1 99 ? 17.502 2.600 1.176 1.00 88.88 99 SER A C 1
ATOM 804 O O . SER A 1 99 ? 16.949 1.854 1.994 1.00 88.88 99 SER A O 1
ATOM 806 N N . GLY A 1 100 ? 18.556 2.210 0.462 1.00 86.25 100 GLY A N 1
ATOM 807 C CA . GLY A 1 100 ? 19.145 0.886 0.576 1.00 86.25 100 GLY A CA 1
ATOM 808 C C . GLY A 1 100 ? 18.241 -0.165 -0.049 1.00 86.25 100 GLY A C 1
ATOM 809 O O . GLY A 1 100 ? 17.632 0.084 -1.081 1.00 86.25 100 GLY A O 1
ATOM 810 N N . GLY A 1 101 ? 18.177 -1.338 0.571 1.00 83.94 101 GLY A N 1
ATOM 811 C CA . GLY A 1 101 ? 17.492 -2.501 0.022 1.00 83.94 101 GLY A CA 1
ATOM 812 C C . GLY A 1 101 ? 18.399 -3.351 -0.861 1.00 83.94 101 GLY A C 1
ATOM 813 O O . GLY A 1 101 ? 19.599 -3.098 -1.012 1.00 83.94 101 GLY A O 1
ATOM 814 N N . TRP A 1 102 ? 17.812 -4.379 -1.467 1.00 78.44 102 TRP A N 1
ATOM 815 C CA . TRP A 1 102 ? 18.499 -5.266 -2.406 1.00 78.44 102 TRP A CA 1
ATOM 816 C C . TRP A 1 102 ? 19.095 -4.509 -3.604 1.00 78.44 102 TRP A C 1
ATOM 818 O O . TRP A 1 102 ? 20.194 -4.816 -4.063 1.00 78.44 102 TRP A O 1
ATOM 828 N N . ASN A 1 103 ? 18.416 -3.448 -4.036 1.00 73.25 103 ASN A N 1
ATOM 829 C CA . ASN A 1 103 ? 18.870 -2.545 -5.086 1.00 73.25 103 ASN A CA 1
ATOM 830 C C . ASN A 1 103 ? 19.980 -1.571 -4.664 1.00 73.25 103 ASN A C 1
ATOM 832 O O . ASN A 1 103 ? 20.503 -0.857 -5.512 1.00 73.25 103 ASN A O 1
ATOM 836 N N . ARG A 1 104 ? 20.317 -1.493 -3.367 1.00 78.62 104 ARG A N 1
ATOM 837 C CA . ARG A 1 104 ? 21.245 -0.490 -2.810 1.00 78.62 104 ARG A CA 1
ATOM 838 C C . ARG A 1 104 ? 20.916 0.934 -3.282 1.00 78.62 104 ARG A C 1
ATOM 840 O O . ARG A 1 104 ? 21.814 1.742 -3.517 1.00 78.62 104 ARG A O 1
ATOM 847 N N . GLY A 1 105 ? 19.623 1.217 -3.436 1.00 78.38 105 GLY A N 1
ATOM 848 C CA . GLY A 1 105 ? 19.149 2.470 -3.994 1.00 78.38 105 GLY A CA 1
ATOM 849 C C . GLY A 1 105 ? 19.473 3.664 -3.102 1.00 78.38 105 GLY A C 1
ATOM 850 O O . GLY A 1 105 ? 19.558 3.544 -1.876 1.00 78.38 105 GLY A O 1
ATOM 851 N N . GLY A 1 106 ? 19.637 4.831 -3.719 1.00 81.69 106 GLY A N 1
ATOM 852 C CA . GLY A 1 106 ? 19.636 6.108 -3.008 1.00 81.69 106 GLY A CA 1
ATOM 853 C C . GLY A 1 106 ? 18.265 6.429 -2.401 1.00 81.69 106 GLY A C 1
ATOM 854 O O . GLY A 1 106 ? 17.344 5.613 -2.416 1.00 81.69 106 GLY A O 1
ATOM 855 N N . VAL A 1 107 ? 18.121 7.634 -1.852 1.00 87.62 107 VAL A N 1
ATOM 856 C CA . VAL A 1 107 ? 16.887 8.030 -1.162 1.00 87.62 107 VAL A CA 1
ATOM 857 C C . VAL A 1 107 ? 15.725 8.154 -2.154 1.00 87.62 107 VAL A C 1
ATOM 859 O O . VAL A 1 107 ? 15.864 8.782 -3.203 1.00 87.62 107 VAL A O 1
ATOM 862 N N . TYR A 1 108 ? 14.576 7.578 -1.809 1.00 87.00 108 TYR A N 1
ATOM 863 C CA . TYR A 1 108 ? 13.305 7.737 -2.513 1.00 87.00 108 TYR A CA 1
ATOM 864 C C . TYR A 1 108 ? 12.165 7.964 -1.515 1.00 87.00 108 TYR A C 1
ATOM 866 O O . TYR A 1 108 ? 12.262 7.593 -0.344 1.00 87.00 108 TYR A O 1
ATOM 874 N N . THR A 1 109 ? 11.079 8.576 -1.986 1.00 91.69 109 THR A N 1
ATOM 875 C CA . THR A 1 109 ? 9.909 8.903 -1.163 1.00 91.69 109 THR A CA 1
ATOM 876 C C . THR A 1 109 ? 8.706 8.089 -1.615 1.00 91.69 109 THR A C 1
ATOM 878 O O . THR A 1 109 ? 8.383 8.061 -2.802 1.00 91.69 109 THR A O 1
ATOM 881 N N . VAL A 1 110 ? 8.022 7.461 -0.662 1.00 94.69 110 VAL A N 1
ATOM 882 C CA . VAL A 1 110 ? 6.725 6.816 -0.875 1.00 94.69 110 VAL A CA 1
ATOM 883 C C . VAL A 1 110 ? 5.664 7.655 -0.188 1.00 94.69 110 VAL A C 1
ATOM 885 O O . VAL A 1 110 ? 5.739 7.907 1.013 1.00 94.69 110 VAL A O 1
ATOM 888 N N . TYR A 1 111 ? 4.669 8.084 -0.951 1.00 97.31 111 TYR A N 1
ATOM 889 C CA . TYR A 1 111 ? 3.490 8.773 -0.451 1.00 97.31 111 TYR A CA 1
ATOM 890 C C . TYR A 1 111 ? 2.345 7.785 -0.286 1.00 97.31 111 TYR A C 1
ATOM 892 O O . TYR A 1 111 ? 2.186 6.881 -1.107 1.00 97.31 111 TYR A O 1
ATOM 900 N N . PHE A 1 112 ? 1.512 7.990 0.731 1.00 98.06 112 PHE A N 1
ATOM 901 C CA . PHE A 1 112 ? 0.338 7.161 0.967 1.00 98.06 112 PHE A CA 1
ATOM 902 C C . PHE A 1 112 ? -0.899 7.992 1.303 1.00 98.06 112 PHE A C 1
ATOM 904 O O . PHE A 1 112 ? -0.813 9.124 1.787 1.00 98.06 112 PHE A O 1
ATOM 911 N N . CYS A 1 113 ? -2.061 7.391 1.072 1.00 98.38 113 CYS A N 1
ATOM 912 C CA . CYS A 1 113 ? -3.351 7.899 1.514 1.00 98.38 113 CYS A CA 1
ATOM 913 C C . CYS A 1 113 ? -4.200 6.728 1.996 1.00 98.38 113 CYS A C 1
ATOM 915 O O . CYS A 1 113 ? -4.391 5.773 1.249 1.00 98.38 113 CYS A O 1
ATOM 917 N N . SER A 1 114 ? -4.689 6.791 3.231 1.00 98.00 114 SER A N 1
ATOM 918 C CA . SER A 1 114 ? -5.594 5.796 3.800 1.00 98.00 114 SER A CA 1
ATOM 919 C C . SER A 1 114 ? -6.917 6.457 4.156 1.00 98.00 114 SER A C 1
ATOM 921 O O . SER A 1 114 ? -6.956 7.467 4.864 1.00 98.00 114 SER A O 1
ATOM 923 N N . GLN A 1 115 ? -8.004 5.891 3.643 1.00 98.25 115 GLN A N 1
ATOM 924 C CA . GLN A 1 115 ? -9.365 6.290 3.977 1.00 98.25 115 GLN A CA 1
ATOM 925 C C . GLN A 1 115 ? -10.068 5.115 4.658 1.00 98.25 115 GLN A C 1
ATOM 927 O O . GLN A 1 115 ? -9.888 3.962 4.264 1.00 98.25 115 GLN A O 1
ATOM 932 N N . PHE A 1 116 ? -10.923 5.415 5.633 1.00 97.50 116 PHE A N 1
ATOM 933 C CA . PHE A 1 116 ? -11.719 4.449 6.385 1.00 97.50 116 PHE A CA 1
ATOM 934 C C . PHE A 1 116 ? -13.218 4.613 6.108 1.00 97.50 116 PHE A C 1
ATOM 936 O O . PHE A 1 116 ? -13.717 5.728 5.937 1.00 97.50 116 PHE A O 1
ATOM 943 N N . ASN A 1 117 ? -13.959 3.504 6.099 1.00 95.62 117 ASN A N 1
ATOM 944 C CA . ASN A 1 117 ? -15.420 3.524 5.938 1.00 95.62 117 ASN A CA 1
ATOM 945 C C . ASN A 1 117 ? -16.158 4.047 7.186 1.00 95.62 117 ASN A C 1
ATOM 947 O O . ASN A 1 117 ? -17.365 4.270 7.148 1.00 95.62 117 ASN A O 1
ATOM 951 N N . THR A 1 118 ? -15.431 4.215 8.290 1.00 93.75 118 THR A N 1
ATOM 952 C CA . THR A 1 118 ? -15.932 4.625 9.600 1.00 93.75 118 THR A CA 1
ATOM 953 C C . THR A 1 118 ? -15.049 5.750 10.131 1.00 93.75 118 THR A C 1
ATOM 955 O O . THR A 1 118 ? -13.835 5.730 9.932 1.00 93.75 118 THR A O 1
ATOM 958 N N . ASN A 1 119 ? -15.638 6.732 10.813 1.00 96.12 119 ASN A N 1
ATOM 959 C CA . ASN A 1 119 ? -14.874 7.792 11.468 1.00 96.12 119 ASN A CA 1
ATOM 960 C C . ASN A 1 119 ? -14.135 7.240 12.693 1.00 96.12 119 ASN A C 1
ATOM 962 O O . ASN A 1 119 ? -14.740 6.605 13.559 1.00 96.12 119 ASN A O 1
ATOM 966 N N . ALA A 1 120 ? -12.844 7.535 12.794 1.00 95.94 120 ALA A N 1
ATOM 967 C CA . ALA A 1 120 ? -12.087 7.364 14.018 1.00 95.94 120 ALA A CA 1
ATOM 968 C C . ALA A 1 120 ? -12.593 8.348 15.083 1.00 95.94 120 ALA A C 1
ATOM 970 O O . ALA A 1 120 ? -12.903 9.508 14.802 1.00 95.94 120 ALA A O 1
ATOM 971 N N . THR A 1 121 ? -12.666 7.883 16.324 1.00 95.88 121 THR A N 1
ATOM 972 C CA . THR A 1 121 ? -12.977 8.708 17.494 1.00 95.88 121 THR A CA 1
ATOM 973 C C . THR A 1 121 ? -11.744 9.428 18.033 1.00 95.88 121 THR A C 1
ATOM 975 O O . THR A 1 121 ? -11.879 10.376 18.798 1.00 95.88 121 THR A O 1
ATOM 978 N N . GLU A 1 122 ? -10.547 8.959 17.672 1.00 95.50 122 GLU A N 1
ATOM 979 C CA . GLU A 1 122 ? -9.267 9.485 18.143 1.00 95.50 122 GLU A CA 1
ATOM 980 C C . GLU A 1 122 ? -8.170 9.229 17.102 1.00 95.50 122 GLU A C 1
ATOM 982 O O . GLU A 1 122 ? -8.168 8.187 16.441 1.00 95.50 122 GLU A O 1
ATOM 987 N N . PHE A 1 123 ? -7.239 10.176 16.986 1.00 94.56 123 PHE A N 1
ATOM 988 C CA . PHE A 1 123 ? -6.020 10.080 16.186 1.00 94.56 123 PHE A CA 1
ATOM 989 C C . PHE A 1 123 ? -4.836 10.499 17.059 1.00 94.56 123 PHE A C 1
ATOM 991 O O . PHE A 1 123 ? -4.889 11.539 17.718 1.00 94.56 123 PHE A O 1
ATOM 998 N N . THR A 1 124 ? -3.770 9.706 17.051 1.00 91.94 124 THR A N 1
ATOM 999 C CA . THR A 1 124 ? -2.515 10.024 17.741 1.00 91.94 124 THR A CA 1
ATOM 1000 C C . THR A 1 124 ? -1.350 9.617 16.860 1.00 91.94 124 THR A C 1
ATOM 1002 O O . THR A 1 124 ? -1.286 8.463 16.441 1.00 91.94 124 THR A O 1
ATOM 1005 N N . ASP A 1 125 ? -0.441 10.544 16.586 1.00 90.50 125 ASP A N 1
ATOM 1006 C CA . ASP A 1 125 ? 0.834 10.290 15.926 1.00 90.50 125 ASP A CA 1
ATOM 1007 C C . ASP A 1 125 ? 1.983 10.185 16.939 1.00 90.50 125 ASP A C 1
ATOM 1009 O O . ASP A 1 125 ? 1.851 10.532 18.115 1.00 90.50 125 ASP A O 1
ATOM 1013 N N . TRP A 1 126 ? 3.106 9.620 16.502 1.00 87.38 126 TRP A N 1
ATOM 1014 C CA . TRP A 1 126 ? 4.329 9.534 17.299 1.00 87.38 126 TRP A CA 1
ATOM 1015 C C . TRP A 1 126 ? 5.573 9.640 16.430 1.00 87.38 126 TRP A C 1
ATOM 1017 O O . TRP A 1 126 ? 5.568 9.290 15.252 1.00 87.38 126 TRP A O 1
ATOM 1027 N N . GLU A 1 127 ? 6.665 10.052 17.064 1.00 85.12 127 GLU A N 1
ATOM 1028 C CA . GLU A 1 127 ? 8.024 10.080 16.528 1.00 85.12 127 GLU A CA 1
ATOM 1029 C C . GLU A 1 127 ? 8.954 9.336 17.502 1.00 85.12 127 GLU A C 1
ATOM 1031 O O . GLU A 1 127 ? 8.725 9.338 18.714 1.00 85.12 127 GLU A O 1
ATOM 1036 N N . GLY A 1 128 ? 10.013 8.703 16.993 1.00 71.38 128 GLY A N 1
ATOM 1037 C CA . GLY A 1 128 ? 11.132 8.227 17.806 1.00 71.38 128 GLY A CA 1
ATOM 1038 C C . GLY A 1 128 ? 11.202 6.716 18.023 1.00 71.38 128 GLY A C 1
ATOM 1039 O O . GLY A 1 128 ? 11.864 6.282 18.966 1.00 71.38 128 GLY A O 1
ATOM 1040 N N . ARG A 1 129 ? 10.573 5.891 17.170 1.00 63.31 129 ARG A N 1
ATOM 1041 C CA . ARG A 1 129 ? 10.706 4.421 17.292 1.00 63.31 129 ARG A CA 1
ATOM 1042 C C . ARG A 1 129 ? 12.054 3.912 16.768 1.00 63.31 129 ARG A C 1
ATOM 1044 O O . ARG A 1 129 ? 12.581 2.934 17.293 1.00 63.31 129 ARG A O 1
ATOM 1051 N N . TYR A 1 130 ? 12.630 4.585 15.770 1.00 54.47 130 TYR A N 1
ATOM 1052 C CA . TYR A 1 130 ? 13.913 4.217 15.166 1.00 54.47 130 TYR A CA 1
ATOM 1053 C C . TYR A 1 130 ? 14.753 5.471 14.892 1.00 54.47 130 TYR A C 1
ATOM 1055 O O . TYR A 1 130 ? 14.736 6.010 13.791 1.00 54.47 130 TYR A O 1
ATOM 1063 N N . SER A 1 131 ? 15.510 5.954 15.882 1.00 48.44 131 SER A N 1
ATOM 1064 C CA . SER A 1 131 ? 16.470 7.042 15.654 1.00 48.44 131 SER A CA 1
ATOM 1065 C C . SER A 1 131 ? 17.769 6.486 15.055 1.00 48.44 131 SER A C 1
ATOM 1067 O O . SER A 1 131 ? 18.688 6.110 15.786 1.00 48.44 131 SER A O 1
ATOM 1069 N N . TYR A 1 132 ? 17.871 6.428 13.729 1.00 52.16 132 TYR A N 1
ATOM 1070 C CA . TYR A 1 132 ? 19.152 6.200 13.057 1.00 52.16 132 TYR A CA 1
ATOM 1071 C C . TYR A 1 132 ? 19.716 7.541 12.593 1.00 52.16 132 TYR A C 1
ATOM 1073 O O . TYR A 1 132 ? 19.459 7.985 11.484 1.00 52.16 132 TYR A O 1
ATOM 1081 N N . GLY A 1 133 ? 20.477 8.213 13.459 1.00 45.38 133 GLY A N 1
ATOM 1082 C CA . GLY A 1 133 ? 21.167 9.443 13.077 1.00 45.38 133 GLY A CA 1
ATOM 1083 C C . GLY A 1 133 ? 22.305 9.140 12.103 1.00 45.38 133 GLY A C 1
ATOM 1084 O O . GLY A 1 133 ? 23.336 8.605 12.514 1.00 45.38 133 GLY A O 1
ATOM 1085 N N . TYR A 1 134 ? 22.139 9.496 10.830 1.00 48.31 134 TYR A N 1
ATOM 1086 C CA . TYR A 1 134 ? 23.225 9.517 9.850 1.00 48.31 134 TYR A CA 1
ATOM 1087 C C . TYR A 1 134 ? 23.683 10.960 9.597 1.00 48.31 134 TYR A C 1
ATOM 1089 O O . TYR A 1 134 ? 22.882 11.888 9.502 1.00 48.31 134 TYR A O 1
ATOM 1097 N N . PHE A 1 135 ? 24.998 11.170 9.502 1.00 40.97 135 PHE A N 1
ATOM 1098 C CA . PHE A 1 135 ? 25.561 12.484 9.185 1.00 40.97 135 PHE A CA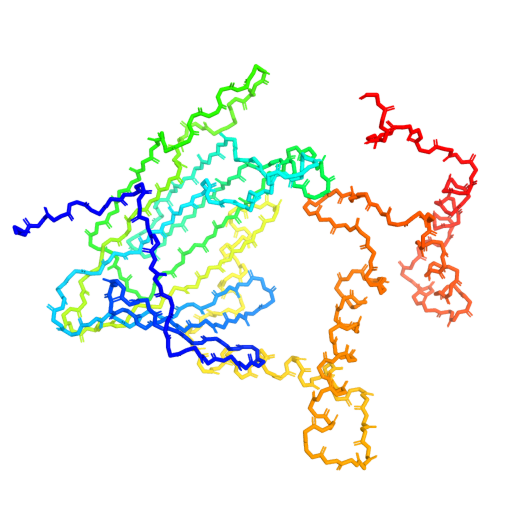 1
ATOM 1099 C C . PHE A 1 135 ? 25.135 12.925 7.774 1.00 40.97 135 PHE A C 1
ATOM 1101 O O . PHE A 1 135 ? 25.404 12.216 6.807 1.00 40.97 135 PHE A O 1
ATOM 1108 N N . GLY A 1 136 ? 24.529 14.113 7.656 1.00 50.19 136 GLY A N 1
ATOM 1109 C CA . GLY A 1 136 ? 24.211 14.749 6.369 1.00 50.19 136 GLY A CA 1
ATOM 1110 C C . GLY A 1 136 ? 22.751 14.670 5.912 1.00 50.19 136 GLY A C 1
ATOM 1111 O O . GLY A 1 136 ? 22.468 15.086 4.792 1.00 50.19 136 GLY A O 1
ATOM 1112 N N . GLU A 1 137 ? 21.823 14.179 6.739 1.00 55.75 137 GLU A N 1
ATOM 1113 C CA . GLU A 1 137 ? 20.396 14.213 6.400 1.00 55.75 137 GLU A CA 1
ATOM 1114 C C . GLU A 1 137 ? 19.862 15.650 6.341 1.00 55.75 137 GLU A C 1
ATOM 1116 O O . GLU A 1 137 ? 19.966 16.433 7.289 1.00 55.75 137 GLU A O 1
ATOM 1121 N N . THR A 1 138 ? 19.267 16.002 5.203 1.00 53.00 138 THR A N 1
ATOM 1122 C CA . THR A 1 138 ? 18.418 17.183 5.081 1.00 53.00 138 THR A CA 1
ATOM 1123 C C . THR A 1 138 ? 17.034 16.818 5.601 1.00 53.00 138 THR A C 1
ATOM 1125 O O . THR A 1 138 ? 16.358 15.996 4.986 1.00 53.00 138 THR A O 1
ATOM 1128 N N . ASN A 1 139 ? 16.611 17.434 6.705 1.00 61.28 139 ASN A N 1
ATOM 1129 C CA . ASN A 1 139 ? 15.232 17.337 7.186 1.00 61.28 139 ASN A CA 1
ATOM 1130 C C . ASN A 1 139 ? 14.293 17.957 6.141 1.00 61.28 139 ASN A C 1
ATOM 1132 O O . ASN A 1 139 ? 14.239 19.184 6.031 1.00 61.28 139 ASN A O 1
ATOM 1136 N N . GLU A 1 140 ? 13.577 17.136 5.370 1.00 71.56 140 GLU A N 1
ATOM 1137 C CA . GLU A 1 140 ? 12.629 17.641 4.367 1.00 71.56 140 GLU A CA 1
ATOM 1138 C C . GLU A 1 140 ? 11.207 17.786 4.918 1.00 71.56 140 GLU A C 1
ATOM 1140 O O . GLU A 1 140 ? 10.461 18.653 4.458 1.00 71.56 140 GLU A O 1
ATOM 1145 N N . PHE A 1 141 ? 10.828 17.000 5.931 1.00 76.19 141 PHE A N 1
ATOM 1146 C CA . PHE A 1 141 ? 9.512 17.114 6.562 1.00 76.19 141 PHE A CA 1
ATOM 1147 C C . PHE A 1 141 ? 9.547 17.998 7.814 1.00 76.19 141 PHE A C 1
ATOM 1149 O O . PHE A 1 141 ? 10.375 17.818 8.705 1.00 76.19 141 PHE A O 1
ATOM 1156 N N . THR A 1 142 ? 8.604 18.942 7.898 1.00 74.88 142 THR A N 1
ATOM 1157 C CA . THR A 1 142 ? 8.446 19.858 9.042 1.00 74.88 142 THR A CA 1
ATOM 1158 C C . THR A 1 142 ? 7.578 19.286 10.164 1.00 74.88 142 THR A C 1
ATOM 1160 O O . THR A 1 142 ? 7.822 19.594 11.326 1.00 74.88 142 THR A O 1
ATOM 1163 N N . ASN A 1 143 ? 6.599 18.436 9.835 1.00 81.81 143 ASN A N 1
ATOM 1164 C CA . ASN A 1 143 ? 5.716 17.754 10.787 1.00 81.81 143 ASN A CA 1
ATOM 1165 C C . ASN A 1 143 ? 6.044 16.259 10.787 1.00 81.81 143 ASN A C 1
ATOM 1167 O O . ASN A 1 143 ? 5.392 15.477 10.086 1.00 81.81 143 ASN A O 1
ATOM 1171 N N . LYS A 1 144 ? 7.116 15.885 11.490 1.00 88.38 144 LYS A N 1
ATOM 1172 C CA . LYS A 1 144 ? 7.598 14.504 11.504 1.00 88.38 144 LYS A CA 1
ATOM 1173 C C . LYS A 1 144 ? 6.650 13.595 12.278 1.00 88.38 144 LYS A C 1
ATOM 1175 O O . LYS A 1 144 ? 6.153 13.963 13.337 1.00 88.38 144 LYS A O 1
ATOM 1180 N N . ALA A 1 145 ? 6.427 12.408 11.732 1.00 89.88 145 ALA A N 1
ATOM 1181 C CA . ALA A 1 145 ? 5.745 11.315 12.403 1.00 89.88 145 ALA A CA 1
ATOM 1182 C C . ALA A 1 145 ? 6.271 9.994 11.840 1.00 89.88 145 ALA A C 1
ATOM 1184 O O . ALA A 1 145 ? 6.301 9.802 10.626 1.00 89.88 145 ALA A O 1
ATOM 1185 N N . ASP A 1 146 ? 6.650 9.083 12.729 1.00 89.81 146 ASP A N 1
ATOM 1186 C CA . ASP A 1 146 ? 7.031 7.710 12.402 1.00 89.81 146 ASP A CA 1
ATOM 1187 C C . ASP A 1 146 ? 5.800 6.801 12.312 1.00 89.81 146 ASP A C 1
ATOM 1189 O O . ASP A 1 146 ? 5.794 5.794 11.609 1.00 89.81 146 ASP A O 1
ATOM 1193 N N . GLY A 1 147 ? 4.719 7.138 13.003 1.00 91.50 147 GLY A N 1
ATOM 1194 C CA . GLY A 1 147 ? 3.499 6.357 12.910 1.00 91.50 147 GLY A CA 1
ATOM 1195 C C . GLY A 1 147 ? 2.284 7.077 13.457 1.00 91.50 147 GLY A C 1
ATOM 1196 O O . GLY A 1 147 ? 2.387 8.172 14.007 1.00 91.50 147 GLY A O 1
ATOM 1197 N N . ALA A 1 148 ? 1.120 6.469 13.240 1.00 92.81 148 ALA A N 1
ATOM 1198 C CA . ALA A 1 148 ? -0.156 6.970 13.732 1.00 92.81 148 ALA A CA 1
ATOM 1199 C C . ALA A 1 148 ? -1.122 5.842 14.110 1.00 92.81 148 ALA A C 1
ATOM 1201 O O . ALA A 1 148 ? -1.129 4.772 13.503 1.00 92.81 148 ALA A O 1
ATOM 1202 N N . THR A 1 149 ? -1.947 6.095 15.122 1.00 92.94 149 THR A N 1
ATOM 1203 C CA . THR A 1 149 ? -2.968 5.194 15.651 1.00 92.94 149 THR A CA 1
ATOM 1204 C C . THR A 1 149 ? -4.306 5.883 15.465 1.00 92.94 149 THR A C 1
ATOM 1206 O O . THR A 1 149 ? -4.494 7.018 15.902 1.00 92.94 149 THR A O 1
ATOM 1209 N N . LEU A 1 150 ? -5.237 5.176 14.835 1.00 95.19 150 LEU A N 1
ATOM 1210 C CA . LEU A 1 150 ? -6.633 5.570 14.725 1.00 95.19 150 LEU A CA 1
ATOM 1211 C C . LEU A 1 150 ? -7.474 4.650 15.605 1.00 95.19 150 LEU A C 1
ATOM 1213 O O . LEU A 1 150 ? -7.425 3.430 15.433 1.00 95.19 150 LEU A O 1
ATOM 1217 N N . THR A 1 151 ? -8.245 5.225 16.526 1.00 94.56 151 THR A N 1
ATOM 1218 C CA . THR A 1 151 ? -9.171 4.471 17.384 1.00 94.56 151 THR A CA 1
ATOM 1219 C C . THR A 1 151 ? -10.587 4.560 16.824 1.00 94.56 151 THR A C 1
ATOM 1221 O O . THR 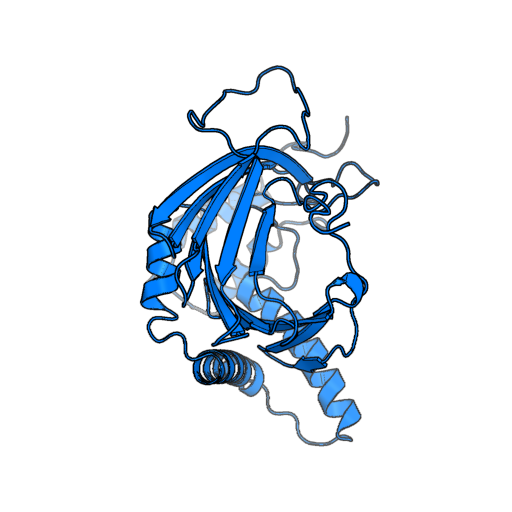A 1 151 ? -11.062 5.655 16.535 1.00 94.56 151 THR A O 1
ATOM 1224 N N . PHE A 1 152 ? -11.294 3.437 16.733 1.00 94.31 152 PHE A N 1
ATOM 1225 C CA . PHE A 1 152 ? -12.672 3.342 16.247 1.00 94.31 152 PHE A CA 1
ATOM 1226 C C . PHE A 1 152 ? -13.579 2.730 17.312 1.00 94.31 152 PHE A C 1
ATOM 1228 O O . PHE A 1 152 ? -13.159 1.840 18.049 1.00 94.31 152 PHE A O 1
ATOM 1235 N N . ASN A 1 153 ? -14.837 3.168 17.363 1.00 92.56 153 ASN A N 1
ATOM 1236 C CA . ASN A 1 153 ? -15.879 2.470 18.113 1.00 92.56 153 ASN A CA 1
ATOM 1237 C C . ASN A 1 153 ? -16.444 1.337 17.246 1.00 92.56 153 ASN A C 1
ATOM 1239 O O . ASN A 1 153 ? -16.909 1.598 16.138 1.00 92.56 153 ASN A O 1
ATOM 1243 N N . VAL A 1 154 ? -16.401 0.105 17.752 1.00 90.31 154 VAL A N 1
ATOM 1244 C CA . VAL A 1 154 ? -16.766 -1.113 17.005 1.00 90.31 154 VAL A CA 1
ATOM 1245 C C . VAL A 1 154 ? -17.914 -1.906 17.639 1.00 90.31 154 VAL A C 1
ATOM 1247 O O . VAL A 1 154 ? -18.185 -3.032 17.232 1.00 90.31 154 VAL A O 1
ATOM 1250 N N . ILE A 1 155 ? -18.635 -1.301 18.592 1.00 85.94 155 ILE A N 1
ATOM 1251 C CA . ILE A 1 155 ? -19.767 -1.937 19.291 1.00 85.94 155 ILE A CA 1
ATOM 1252 C C . ILE A 1 155 ? -20.884 -2.334 18.315 1.00 85.94 155 ILE A C 1
ATOM 1254 O O . ILE A 1 155 ? -21.391 -3.451 18.363 1.00 85.94 155 ILE A O 1
ATOM 1258 N N . GLU A 1 156 ? -21.293 -1.410 17.443 1.00 80.38 156 GLU A N 1
ATOM 1259 C CA . GLU A 1 156 ? -22.398 -1.636 16.498 1.00 80.38 156 GLU A CA 1
ATOM 1260 C C . GLU A 1 156 ? -21.927 -2.302 15.203 1.00 80.38 156 GLU A C 1
ATOM 1262 O O . GLU A 1 156 ? -22.681 -3.037 14.566 1.00 80.38 156 GLU A O 1
ATOM 1267 N N . ASN A 1 157 ? -20.675 -2.049 14.816 1.00 85.38 157 ASN A N 1
ATOM 1268 C CA . ASN A 1 157 ? -20.067 -2.600 13.617 1.00 85.38 157 ASN A CA 1
ATOM 1269 C C . ASN A 1 157 ? -18.623 -3.045 13.911 1.00 85.38 157 ASN A C 1
ATOM 1271 O O . ASN A 1 157 ? -17.729 -2.197 13.963 1.00 85.38 157 ASN A O 1
ATOM 1275 N N . PRO A 1 158 ? -18.371 -4.360 14.053 1.00 92.25 158 PRO A N 1
ATOM 1276 C CA . PRO A 1 158 ? -17.034 -4.886 14.307 1.00 92.25 158 PRO A CA 1
ATOM 1277 C C . PRO A 1 158 ? -16.119 -4.856 13.077 1.00 92.25 158 PRO A C 1
ATOM 1279 O O . PRO A 1 158 ? -14.976 -5.305 13.162 1.00 92.25 158 PRO A O 1
ATOM 1282 N N . VAL A 1 159 ? -16.600 -4.372 11.927 1.00 95.56 159 VAL A N 1
ATOM 1283 C CA . VAL A 1 159 ? -15.862 -4.380 10.665 1.00 95.56 159 VAL A CA 1
A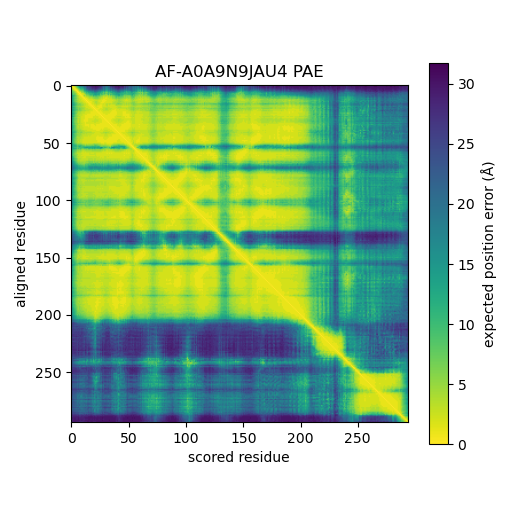TOM 1284 C C . VAL A 1 159 ? -15.398 -2.976 10.291 1.00 95.56 159 VAL A C 1
ATOM 1286 O O . VAL A 1 159 ? -16.207 -2.096 9.992 1.00 95.56 159 VAL A O 1
ATOM 1289 N N . ILE A 1 160 ? -14.079 -2.799 10.214 1.00 96.19 160 ILE A N 1
ATOM 1290 C CA . ILE A 1 160 ? -13.439 -1.589 9.689 1.00 96.19 160 ILE A CA 1
ATOM 1291 C C . ILE A 1 160 ? -12.843 -1.902 8.322 1.00 96.19 160 ILE A C 1
ATOM 1293 O O . ILE A 1 160 ? -12.045 -2.830 8.178 1.00 96.19 160 ILE A O 1
ATOM 1297 N N . ILE A 1 161 ? -13.218 -1.111 7.318 1.00 97.56 161 ILE A N 1
ATOM 1298 C CA . ILE A 1 161 ? -12.658 -1.198 5.970 1.00 97.56 161 ILE A CA 1
ATOM 1299 C C . ILE A 1 161 ? -11.739 -0.003 5.752 1.00 97.56 161 ILE A C 1
ATOM 1301 O O . ILE A 1 161 ? -12.126 1.138 6.010 1.00 97.56 161 ILE A O 1
ATOM 1305 N N . SER A 1 162 ? -10.533 -0.273 5.261 1.00 98.00 162 SER A N 1
ATOM 1306 C CA . SER A 1 162 ? -9.550 0.737 4.883 1.00 98.00 162 SER A CA 1
ATOM 1307 C C . SER A 1 162 ? -9.153 0.550 3.427 1.00 98.00 162 SER A C 1
ATOM 1309 O O . SER A 1 162 ? -8.778 -0.549 3.024 1.00 98.00 162 SER A O 1
ATOM 1311 N N . ARG A 1 163 ? -9.224 1.620 2.640 1.00 97.62 163 ARG A N 1
ATOM 1312 C CA . ARG A 1 163 ? -8.652 1.672 1.292 1.00 97.62 163 ARG A CA 1
ATOM 1313 C C . ARG A 1 163 ? -7.375 2.501 1.337 1.00 97.62 163 ARG A C 1
ATOM 1315 O O . ARG A 1 163 ? -7.385 3.614 1.866 1.00 97.62 163 ARG A O 1
ATOM 1322 N N . VAL A 1 164 ? -6.280 1.947 0.826 1.00 98.00 164 VAL A N 1
ATOM 1323 C CA . VAL A 1 164 ? -4.931 2.506 0.972 1.00 98.00 164 VAL A CA 1
ATOM 1324 C C . VAL A 1 164 ? -4.270 2.629 -0.390 1.00 98.00 164 VAL A C 1
ATOM 1326 O O . VAL A 1 164 ? -4.053 1.630 -1.064 1.00 98.00 164 VAL A O 1
ATOM 1329 N N . GLY A 1 165 ? -3.927 3.848 -0.786 1.00 96.94 165 GLY A N 1
ATOM 1330 C CA . GLY A 1 165 ? -3.204 4.143 -2.020 1.00 96.94 165 GLY A CA 1
ATOM 1331 C C . GLY A 1 165 ? -1.755 4.468 -1.746 1.00 96.94 165 GLY A C 1
ATOM 1332 O O . GLY A 1 165 ? -1.437 5.035 -0.699 1.00 96.94 165 GLY A O 1
ATOM 1333 N N . ILE A 1 166 ? -0.905 4.178 -2.727 1.00 94.56 166 ILE A N 1
ATOM 1334 C CA . ILE A 1 166 ? 0.504 4.573 -2.726 1.00 94.56 166 ILE A CA 1
ATOM 1335 C C . ILE A 1 166 ? 0.854 5.363 -3.986 1.00 94.56 166 ILE A C 1
ATOM 1337 O O . ILE A 1 166 ? 0.211 5.234 -5.028 1.00 94.56 166 ILE A O 1
ATOM 1341 N N . SER A 1 167 ? 1.882 6.200 -3.897 1.00 94.94 167 SER A N 1
ATOM 1342 C CA . SER A 1 167 ? 2.395 6.972 -5.026 1.00 94.94 167 SER A CA 1
ATOM 1343 C C . SER A 1 167 ? 3.858 7.342 -4.810 1.00 94.94 167 SER A C 1
ATOM 1345 O O . SER A 1 167 ? 4.266 7.627 -3.690 1.00 94.94 167 SER A O 1
ATOM 1347 N N . PHE A 1 168 ? 4.632 7.407 -5.891 1.00 93.06 168 PHE A N 1
ATOM 1348 C CA . PHE A 1 168 ? 5.977 8.001 -5.893 1.00 93.06 168 PHE A CA 1
ATOM 1349 C C . PHE A 1 168 ? 5.962 9.487 -6.300 1.00 93.06 168 PHE A C 1
ATOM 1351 O O . PHE A 1 168 ? 7.015 10.100 -6.432 1.00 93.06 168 PHE A O 1
ATOM 1358 N N . ILE A 1 169 ? 4.774 10.067 -6.523 1.00 92.56 169 ILE A N 1
ATOM 1359 C CA . ILE A 1 169 ? 4.596 11.450 -6.993 1.00 92.56 169 ILE A CA 1
ATOM 1360 C C . ILE A 1 169 ? 4.166 12.369 -5.846 1.00 92.56 169 ILE A C 1
ATOM 1362 O O . ILE A 1 169 ? 4.811 13.380 -5.586 1.00 92.56 169 ILE A O 1
ATOM 1366 N N . SER A 1 170 ? 3.046 12.056 -5.186 1.00 95.62 170 SER A N 1
ATOM 1367 C CA . SER A 1 170 ? 2.498 12.862 -4.089 1.00 95.62 170 SER A CA 1
ATOM 1368 C C . SER A 1 170 ? 1.419 12.112 -3.302 1.00 95.62 170 SER A C 1
ATOM 1370 O O . SER A 1 170 ? 0.810 11.161 -3.803 1.00 95.62 170 SER A O 1
ATOM 1372 N N . ALA A 1 171 ? 1.131 12.578 -2.081 1.00 97.06 171 ALA A N 1
ATOM 1373 C CA . ALA A 1 171 ? 0.044 12.049 -1.252 1.00 97.06 171 ALA A CA 1
ATOM 1374 C C . ALA A 1 171 ? -1.338 12.290 -1.881 1.00 97.06 171 ALA A C 1
ATOM 1376 O O . ALA A 1 171 ? -2.221 11.443 -1.774 1.00 97.06 171 ALA A O 1
ATOM 1377 N N . ASP A 1 172 ? -1.511 13.398 -2.607 1.00 97.44 172 ASP A N 1
ATOM 1378 C CA . ASP A 1 172 ? -2.760 13.683 -3.320 1.00 97.44 172 ASP A CA 1
ATOM 1379 C C . ASP A 1 172 ? -2.964 12.712 -4.491 1.00 97.44 172 ASP A C 1
ATOM 1381 O O . ASP A 1 172 ? -4.071 12.223 -4.702 1.00 97.44 172 ASP A O 1
ATOM 1385 N N . GLN A 1 173 ? -1.894 12.333 -5.202 1.00 97.69 173 GLN A N 1
ATOM 1386 C CA . GLN A 1 173 ? -1.971 11.290 -6.228 1.00 97.69 173 GLN A CA 1
ATOM 1387 C C . GLN A 1 173 ? -2.312 9.916 -5.627 1.00 97.69 173 GLN A C 1
ATOM 1389 O O . GLN A 1 173 ? -3.029 9.131 -6.256 1.00 97.69 173 GLN A O 1
ATOM 1394 N N . ALA A 1 174 ? -1.827 9.620 -4.417 1.00 97.31 174 ALA A N 1
ATOM 1395 C CA . ALA A 1 174 ? -2.216 8.411 -3.695 1.00 97.31 174 ALA A CA 1
ATOM 1396 C C . ALA A 1 174 ? -3.718 8.427 -3.346 1.00 97.31 174 ALA A C 1
ATOM 1398 O O . ALA A 1 174 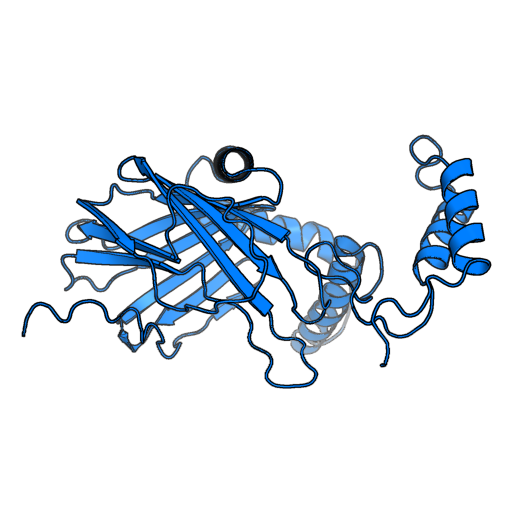? -4.401 7.432 -3.589 1.00 97.31 174 ALA A O 1
ATOM 1399 N N . CYS A 1 175 ? -4.259 9.557 -2.871 1.00 97.94 175 CYS A N 1
ATOM 1400 C CA . CYS A 1 175 ? -5.698 9.696 -2.610 1.00 97.94 175 CYS A CA 1
ATOM 1401 C C . CYS A 1 175 ? -6.535 9.577 -3.894 1.00 97.94 175 CYS A C 1
ATOM 1403 O O . CYS A 1 175 ? -7.496 8.813 -3.928 1.00 97.94 175 CYS A O 1
ATOM 1405 N N . ASN A 1 176 ? -6.127 10.237 -4.983 1.00 97.88 176 ASN A N 1
ATOM 1406 C CA . ASN A 1 176 ? -6.810 10.140 -6.277 1.00 97.88 176 ASN A CA 1
ATOM 1407 C C . ASN A 1 176 ? -6.870 8.695 -6.794 1.00 97.88 176 ASN A C 1
ATOM 1409 O O . ASN A 1 176 ? -7.870 8.284 -7.381 1.00 97.88 176 ASN A O 1
ATOM 1413 N N . SER A 1 177 ? -5.808 7.910 -6.585 1.00 93.94 177 SER A N 1
ATOM 1414 C CA . SER A 1 177 ? -5.768 6.501 -7.003 1.00 93.94 177 SER A CA 1
ATOM 1415 C C . SER A 1 177 ? -6.799 5.667 -6.242 1.00 93.94 177 SER A C 1
ATOM 1417 O O . SER A 1 177 ? -7.537 4.895 -6.841 1.00 93.94 177 SER A O 1
ATOM 1419 N N . VAL A 1 178 ? -6.914 5.885 -4.933 1.00 93.81 178 VAL A N 1
ATOM 1420 C CA . VAL A 1 178 ? -7.919 5.235 -4.083 1.00 93.81 178 VAL A CA 1
ATOM 1421 C C . VAL A 1 178 ? -9.344 5.599 -4.496 1.00 93.81 178 VAL A C 1
ATOM 1423 O O . VAL A 1 178 ? -10.194 4.723 -4.635 1.00 93.81 178 VAL A O 1
ATOM 1426 N N . GLU A 1 179 ? -9.613 6.889 -4.694 1.00 96.56 179 GLU A N 1
ATOM 1427 C CA . GLU A 1 179 ? -10.955 7.395 -4.995 1.00 96.56 179 GLU A CA 1
ATOM 1428 C C . GLU A 1 179 ? -11.430 7.006 -6.395 1.00 96.56 179 GLU A C 1
ATOM 1430 O O . GLU A 1 179 ? -12.616 6.751 -6.589 1.00 96.56 179 GLU A O 1
ATOM 1435 N N . SER A 1 180 ? -10.514 6.936 -7.363 1.00 96.62 180 SER A N 1
ATOM 1436 C CA . SER A 1 180 ? -10.842 6.545 -8.736 1.00 96.62 180 SER A CA 1
ATOM 1437 C C . SER A 1 180 ? -10.964 5.035 -8.921 1.00 96.62 180 SER A C 1
ATOM 1439 O O . SER A 1 180 ? -11.821 4.596 -9.687 1.00 96.62 180 SER A O 1
ATOM 1441 N N . GLU A 1 181 ? -10.137 4.241 -8.238 1.00 95.56 181 GLU A N 1
ATOM 1442 C CA . GLU A 1 181 ? -10.098 2.790 -8.438 1.00 95.56 181 GLU A CA 1
ATOM 1443 C C . GLU A 1 181 ? -11.040 2.021 -7.496 1.00 95.56 181 GLU A C 1
ATOM 1445 O O . GLU A 1 181 ? -11.522 0.963 -7.885 1.00 95.56 181 GLU A O 1
ATOM 1450 N N . ILE A 1 182 ? -11.338 2.531 -6.290 1.00 96.50 182 ILE A N 1
ATOM 1451 C CA . ILE A 1 182 ? -12.201 1.855 -5.297 1.00 96.50 182 ILE A CA 1
ATOM 1452 C C . ILE A 1 182 ? -13.219 2.845 -4.685 1.00 96.50 182 ILE A C 1
ATOM 1454 O O . ILE A 1 182 ? -13.211 3.080 -3.471 1.00 96.50 182 ILE A O 1
ATOM 1458 N N . PRO A 1 183 ? -14.100 3.480 -5.486 1.00 95.44 183 PRO A N 1
ATOM 1459 C CA . PRO A 1 183 ? -14.979 4.555 -5.014 1.00 95.44 183 PRO A CA 1
ATOM 1460 C C . PRO A 1 183 ? -16.058 4.097 -4.021 1.00 95.44 183 PRO A C 1
ATOM 1462 O O . PRO A 1 183 ? -16.442 4.870 -3.142 1.00 95.44 183 PRO A O 1
ATOM 1465 N N . ASP A 1 184 ? -16.546 2.864 -4.160 1.00 94.25 184 ASP A N 1
ATOM 1466 C CA . ASP A 1 184 ? -17.762 2.345 -3.518 1.00 94.25 184 ASP A CA 1
ATOM 1467 C C . ASP A 1 184 ? -17.511 1.476 -2.278 1.00 94.25 184 ASP A C 1
ATOM 1469 O O . ASP A 1 184 ? -18.470 1.097 -1.608 1.00 94.25 184 ASP A O 1
ATOM 1473 N N . TRP A 1 185 ? -16.243 1.217 -1.936 1.00 95.00 185 TRP A N 1
ATOM 1474 C CA . TRP A 1 185 ? -15.834 0.368 -0.806 1.00 95.00 185 TRP A CA 1
ATOM 1475 C C . TRP A 1 185 ? -16.288 -1.092 -0.913 1.00 95.00 185 TRP A C 1
ATOM 1477 O O . TRP A 1 185 ? -16.241 -1.825 0.079 1.00 95.00 185 TRP A O 1
ATOM 1487 N N . ASP A 1 186 ? -16.723 -1.533 -2.094 1.00 96.25 186 ASP A N 1
ATOM 1488 C CA . ASP A 1 186 ? -17.227 -2.886 -2.276 1.00 96.25 186 ASP A CA 1
ATOM 1489 C C . ASP A 1 186 ? -16.057 -3.874 -2.365 1.00 96.25 186 ASP A C 1
ATOM 1491 O O . ASP A 1 186 ? -15.347 -3.988 -3.372 1.00 96.25 186 ASP A O 1
ATOM 1495 N N . PHE A 1 187 ? -15.853 -4.592 -1.261 1.00 96.56 187 PHE A N 1
ATOM 1496 C CA . PHE A 1 187 ? -14.781 -5.569 -1.125 1.00 96.56 187 PHE A CA 1
ATOM 1497 C C . PHE A 1 187 ? -14.918 -6.724 -2.111 1.00 96.56 187 PHE A C 1
ATOM 1499 O O . PHE A 1 187 ? -13.933 -7.129 -2.730 1.00 96.56 187 PHE A O 1
ATOM 1506 N N . GLU A 1 188 ? -16.132 -7.242 -2.288 1.00 96.31 188 GLU A N 1
ATOM 1507 C CA . GLU A 1 188 ? -16.342 -8.384 -3.170 1.00 96.31 188 GLU A CA 1
ATOM 1508 C C . GLU A 1 188 ? -16.231 -7.954 -4.630 1.00 96.31 188 GLU A C 1
ATOM 1510 O O . GLU A 1 188 ? -15.628 -8.669 -5.426 1.00 96.31 188 GLU A O 1
ATOM 1515 N N . LYS A 1 189 ? -16.732 -6.770 -5.000 1.00 96.69 189 LYS A N 1
ATOM 1516 C CA . LYS A 1 189 ? -16.508 -6.211 -6.339 1.00 96.69 189 LYS A CA 1
ATOM 1517 C C . LYS A 1 189 ? -15.019 -6.026 -6.631 1.00 96.69 189 LYS A C 1
ATOM 1519 O O . LYS A 1 189 ? -14.557 -6.514 -7.660 1.00 96.69 189 LYS A O 1
ATOM 1524 N N . THR A 1 190 ? -14.264 -5.406 -5.721 1.00 95.50 190 THR A N 1
ATOM 1525 C CA . THR A 1 190 ? -12.812 -5.195 -5.889 1.00 95.50 190 THR A CA 1
ATOM 1526 C C . THR A 1 190 ? -12.082 -6.529 -6.063 1.00 95.50 190 THR A C 1
ATOM 1528 O O . THR A 1 190 ? -11.279 -6.691 -6.981 1.00 95.50 190 THR A O 1
ATOM 1531 N N . ARG A 1 191 ? -12.429 -7.535 -5.248 1.00 92.75 191 ARG A N 1
ATOM 1532 C CA . ARG A 1 191 ? -11.902 -8.900 -5.379 1.00 92.75 191 ARG A CA 1
ATOM 1533 C C . ARG A 1 191 ? -12.231 -9.521 -6.735 1.00 92.75 191 ARG A C 1
ATOM 1535 O O . ARG A 1 191 ? -11.345 -10.089 -7.373 1.00 92.75 191 ARG A O 1
ATOM 1542 N N . HIS A 1 192 ? -13.478 -9.429 -7.195 1.00 93.44 192 HIS A N 1
ATOM 1543 C CA . HIS A 1 192 ? -13.873 -9.956 -8.504 1.00 93.44 192 HIS A CA 1
ATOM 1544 C C . HIS A 1 192 ? -13.133 -9.260 -9.651 1.00 93.44 192 HIS A C 1
ATOM 1546 O O . HIS A 1 192 ? -12.716 -9.925 -10.598 1.00 93.44 192 HIS A O 1
ATOM 1552 N N . GLU A 1 193 ? -12.939 -7.944 -9.575 1.00 91.81 193 GLU A N 1
ATOM 1553 C CA . GLU A 1 193 ? -12.173 -7.185 -10.565 1.00 91.81 193 GLU A CA 1
ATOM 1554 C C . GLU A 1 193 ? -10.692 -7.587 -10.565 1.00 91.81 193 GLU A C 1
ATOM 1556 O O . GLU A 1 193 ? -10.126 -7.795 -11.641 1.00 91.81 193 GLU A O 1
ATOM 1561 N N . ALA A 1 194 ? -10.096 -7.817 -9.389 1.00 84.06 194 ALA A N 1
ATOM 1562 C CA . ALA A 1 194 ? -8.743 -8.355 -9.265 1.00 84.06 194 ALA A CA 1
ATOM 1563 C C . ALA A 1 194 ? -8.628 -9.744 -9.916 1.00 84.06 194 ALA A C 1
ATOM 1565 O O . ALA A 1 194 ? -7.743 -9.981 -10.741 1.00 84.06 194 ALA A O 1
ATOM 1566 N N . VAL A 1 195 ? -9.554 -10.660 -9.612 1.00 83.31 195 VAL A N 1
ATOM 1567 C CA . VAL A 1 195 ? -9.602 -12.000 -10.225 1.00 83.31 195 VAL A CA 1
ATOM 1568 C C . VAL A 1 195 ? -9.784 -11.909 -11.739 1.00 83.31 195 VAL A C 1
ATOM 1570 O O . VAL A 1 195 ? -9.104 -12.616 -12.480 1.00 83.31 195 VAL A O 1
ATOM 1573 N N . LYS A 1 196 ? -10.655 -11.021 -12.221 1.00 84.69 196 LYS A N 1
ATOM 1574 C CA . LYS A 1 196 ? -10.901 -10.820 -13.653 1.00 84.69 196 LYS A CA 1
ATOM 1575 C C . LYS A 1 196 ? -9.665 -10.287 -14.380 1.00 84.69 196 LYS A C 1
ATOM 1577 O O . LYS A 1 196 ? -9.366 -10.751 -15.484 1.00 84.69 196 LYS A O 1
ATOM 1582 N N . ALA A 1 197 ? -8.940 -9.342 -13.781 1.00 78.69 197 ALA A N 1
ATOM 1583 C CA . ALA A 1 197 ? -7.673 -8.856 -14.325 1.00 78.69 197 ALA A CA 1
ATOM 1584 C C . ALA A 1 197 ? -6.683 -10.019 -14.470 1.00 78.69 197 ALA A C 1
ATOM 1586 O O . ALA A 1 197 ? -6.129 -10.251 -15.542 1.00 78.69 197 ALA A O 1
ATOM 1587 N N . TRP A 1 198 ? -6.574 -10.842 -13.430 1.00 71.81 198 TRP A N 1
ATOM 1588 C CA . TRP A 1 198 ? -5.737 -12.031 -13.449 1.00 71.81 198 TRP A CA 1
ATOM 1589 C C . TRP A 1 198 ? -6.144 -13.073 -14.492 1.00 71.81 198 TRP A C 1
ATOM 1591 O O . TRP A 1 198 ? -5.288 -13.606 -15.194 1.00 71.81 198 TRP A O 1
ATOM 1601 N N . GLN A 1 199 ? -7.439 -13.349 -14.631 1.00 74.06 199 GLN A N 1
ATOM 1602 C CA . GLN A 1 199 ? -7.972 -14.264 -15.642 1.00 74.06 199 GLN A CA 1
ATOM 1603 C C . GLN A 1 199 ? -7.727 -13.765 -17.067 1.00 74.06 199 GLN A C 1
ATOM 1605 O O . GLN A 1 199 ? -7.444 -14.570 -17.947 1.00 74.06 199 GLN A O 1
ATOM 1610 N N . THR A 1 200 ? -7.795 -12.451 -17.294 1.00 77.19 200 THR A N 1
ATOM 1611 C CA . THR A 1 200 ? -7.483 -11.844 -18.598 1.00 77.19 200 THR A CA 1
ATOM 1612 C C . THR A 1 200 ? -6.039 -12.130 -18.997 1.00 77.19 200 THR A C 1
ATOM 1614 O O . THR A 1 200 ? -5.756 -12.427 -20.156 1.00 77.19 200 THR A O 1
ATOM 1617 N N . GLU A 1 201 ? -5.120 -12.080 -18.034 1.00 73.25 201 GLU A N 1
ATOM 1618 C CA . GLU A 1 201 ? -3.704 -12.304 -18.294 1.00 73.25 201 GLU A CA 1
ATOM 1619 C C . GLU A 1 201 ? -3.334 -13.786 -18.376 1.00 73.25 201 GLU A C 1
ATOM 1621 O O . GLU A 1 201 ? -2.542 -14.160 -19.242 1.00 73.25 201 GLU A O 1
ATOM 1626 N N . LEU A 1 202 ? -3.944 -14.619 -17.531 1.00 67.31 202 LEU A N 1
ATOM 1627 C CA . LEU A 1 202 ? -3.777 -16.069 -17.525 1.00 67.31 202 LEU A CA 1
ATOM 1628 C C . LEU A 1 202 ? -4.400 -16.760 -18.734 1.00 67.31 202 LEU A C 1
ATOM 1630 O O . LEU A 1 202 ? -3.806 -17.665 -19.312 1.00 67.31 202 LEU A O 1
ATOM 1634 N N . GLY A 1 203 ? -5.598 -16.327 -19.125 1.00 66.19 203 GLY A N 1
ATOM 1635 C CA . GLY A 1 203 ? -6.387 -16.949 -20.186 1.00 66.19 203 GLY A CA 1
ATOM 1636 C C . GLY A 1 203 ? -5.780 -16.802 -21.583 1.00 66.19 203 GLY A C 1
ATOM 1637 O O . GLY A 1 203 ? -6.290 -17.399 -22.531 1.00 66.19 203 GLY A O 1
ATOM 1638 N N . LYS A 1 204 ? -4.683 -16.043 -21.719 1.00 68.69 204 LYS A N 1
ATOM 1639 C CA . LYS A 1 204 ? -3.895 -15.922 -22.955 1.00 68.69 204 LYS A CA 1
ATOM 1640 C C . LYS A 1 204 ? -3.241 -17.244 -23.370 1.00 68.69 204 LYS A C 1
ATOM 1642 O O . LYS A 1 204 ? -2.916 -17.399 -24.543 1.00 68.69 204 LYS A O 1
ATOM 1647 N N . ILE A 1 205 ? -3.065 -18.184 -22.439 1.00 61.28 205 ILE A N 1
ATOM 1648 C CA . ILE A 1 205 ? -2.536 -19.524 -22.705 1.00 61.28 205 ILE A CA 1
ATOM 1649 C C . ILE A 1 205 ? -3.582 -20.544 -22.256 1.00 61.28 205 ILE A C 1
ATOM 1651 O O . ILE A 1 205 ? -3.932 -20.608 -21.082 1.00 61.28 205 ILE A O 1
ATOM 1655 N N . GLN A 1 206 ? -4.077 -21.343 -23.198 1.00 64.75 206 GLN A N 1
ATOM 1656 C CA . GLN A 1 206 ? -4.996 -22.447 -22.925 1.00 64.75 206 GLN A CA 1
ATOM 1657 C C . GLN A 1 206 ? -4.184 -23.742 -22.861 1.00 64.75 206 GLN A C 1
ATOM 1659 O O . GLN A 1 206 ? -3.452 -24.050 -23.802 1.00 64.75 206 GLN A O 1
ATOM 1664 N N . VAL A 1 207 ? -4.283 -24.479 -21.754 1.00 57.78 207 VAL A N 1
ATOM 1665 C CA . VAL A 1 207 ? -3.616 -25.777 -21.591 1.00 57.78 207 VAL A CA 1
ATOM 1666 C C . VAL A 1 207 ? -4.683 -26.863 -21.530 1.00 57.78 207 VAL A C 1
ATOM 1668 O O . VAL A 1 207 ? -5.594 -26.795 -20.707 1.00 57.78 207 VAL A O 1
ATOM 1671 N N . GLU A 1 208 ? -4.561 -27.864 -22.399 1.00 59.91 208 GLU A N 1
ATOM 1672 C CA . GLU A 1 208 ? -5.438 -29.036 -22.434 1.00 59.91 208 GLU A CA 1
ATOM 1673 C C . GLU A 1 208 ? -4.675 -30.289 -21.969 1.00 59.91 208 GLU A C 1
ATOM 1675 O O . GLU A 1 208 ? -3.525 -30.507 -22.353 1.00 59.91 208 GLU A O 1
ATOM 1680 N N . GLY A 1 209 ? -5.330 -31.132 -21.163 1.00 60.19 209 GLY A N 1
ATOM 1681 C CA . GLY A 1 209 ? -4.754 -32.359 -20.593 1.00 60.19 209 GLY A CA 1
ATOM 1682 C C . GLY A 1 209 ? -4.026 -32.168 -19.249 1.00 60.19 209 GLY A C 1
ATOM 1683 O O . GLY A 1 209 ? -3.622 -31.068 -18.887 1.00 60.19 209 GLY A O 1
ATOM 1684 N N . GLY A 1 210 ? -3.868 -33.266 -18.495 1.00 57.75 210 GLY A N 1
ATOM 1685 C CA . GLY A 1 210 ? -3.271 -33.291 -17.147 1.00 57.75 210 GLY A CA 1
ATOM 1686 C C . GLY A 1 210 ? -4.291 -33.541 -16.026 1.00 57.75 210 GLY A C 1
ATOM 1687 O O . GLY A 1 210 ? -5.495 -33.531 -16.261 1.00 57.75 210 GLY A O 1
ATOM 1688 N N . THR A 1 211 ? -3.811 -33.814 -14.810 1.00 60.28 211 THR A N 1
ATOM 1689 C CA . THR A 1 211 ? -4.651 -33.839 -13.597 1.00 60.28 211 THR A CA 1
ATOM 1690 C C . THR A 1 211 ? -4.839 -32.415 -13.067 1.00 60.28 211 THR A C 1
ATOM 1692 O O . THR A 1 211 ? -3.966 -31.577 -13.295 1.00 60.28 211 THR A O 1
ATOM 1695 N N . ASP A 1 212 ? -5.922 -32.146 -12.328 1.00 57.16 212 ASP A N 1
ATOM 1696 C CA . ASP A 1 212 ? -6.234 -30.817 -11.754 1.00 57.16 212 ASP A CA 1
ATOM 1697 C C . ASP A 1 212 ? -5.056 -30.210 -10.957 1.00 57.16 212 ASP A C 1
ATOM 1699 O O . ASP A 1 212 ? -4.812 -29.000 -10.956 1.00 57.16 212 ASP A O 1
ATOM 1703 N N . GLU A 1 213 ? -4.267 -31.070 -10.314 1.00 51.94 213 GLU A N 1
ATOM 1704 C CA . GLU A 1 213 ? -3.086 -30.716 -9.523 1.00 51.94 213 GLU A CA 1
ATOM 1705 C C . GLU A 1 213 ? -1.893 -30.289 -10.405 1.00 51.94 213 GLU A C 1
ATOM 1707 O O . GLU A 1 213 ? -1.198 -29.316 -10.106 1.00 51.94 213 GLU A O 1
ATOM 1712 N N . LEU A 1 214 ? -1.696 -30.958 -11.549 1.00 45.50 214 LEU A N 1
ATOM 1713 C CA . LEU A 1 214 ? -0.651 -30.634 -12.528 1.00 45.50 214 LEU A CA 1
ATOM 1714 C C . LEU A 1 214 ? -0.980 -29.374 -13.329 1.00 45.50 214 LEU A C 1
ATOM 1716 O O . LEU A 1 214 ? -0.078 -28.580 -13.602 1.00 45.50 214 LEU A O 1
ATOM 1720 N N . THR A 1 215 ? -2.253 -29.150 -13.667 1.00 49.00 215 THR A N 1
ATOM 1721 C CA . THR A 1 215 ? -2.671 -27.895 -14.307 1.00 49.00 215 THR A CA 1
ATOM 1722 C C . THR A 1 215 ? -2.473 -26.724 -13.344 1.00 49.00 215 THR A C 1
ATOM 1724 O O . THR A 1 215 ? -1.889 -25.722 -13.738 1.00 49.00 215 THR A O 1
ATOM 1727 N N . THR A 1 216 ? -2.826 -26.862 -12.061 1.00 52.22 216 THR A N 1
ATOM 1728 C CA . THR A 1 216 ? -2.643 -25.803 -11.045 1.00 52.22 216 THR A CA 1
ATOM 1729 C C . THR A 1 216 ? -1.175 -25.389 -10.868 1.00 52.22 216 THR A C 1
ATOM 1731 O O . THR A 1 216 ? -0.861 -24.198 -10.848 1.00 52.22 216 THR A O 1
ATOM 1734 N N . ILE A 1 217 ? -0.249 -26.348 -10.791 1.00 51.06 217 ILE A N 1
ATOM 1735 C CA . ILE A 1 217 ? 1.188 -26.062 -10.639 1.00 51.06 217 ILE A CA 1
ATOM 1736 C C . ILE A 1 217 ? 1.766 -25.427 -11.912 1.00 51.06 217 ILE A C 1
ATOM 1738 O O . ILE A 1 217 ? 2.504 -24.441 -11.829 1.00 51.06 217 ILE A O 1
ATOM 1742 N N . PHE A 1 218 ? 1.405 -25.950 -13.090 1.00 43.06 218 PHE A N 1
ATOM 1743 C CA . PHE A 1 218 ? 1.870 -25.416 -14.372 1.00 43.06 218 PHE A CA 1
ATOM 1744 C C . PHE A 1 218 ? 1.342 -23.992 -14.615 1.00 43.06 218 PHE A C 1
ATOM 1746 O O . PHE A 1 218 ? 2.108 -23.115 -15.015 1.00 43.06 218 PHE A O 1
ATOM 1753 N N . TYR A 1 219 ? 0.077 -23.719 -14.272 1.00 48.44 219 TYR A N 1
ATOM 1754 C CA . TYR A 1 219 ? -0.502 -22.377 -14.346 1.00 48.44 219 TYR A CA 1
ATOM 1755 C C . TYR A 1 219 ? 0.177 -21.389 -13.394 1.00 48.44 219 TYR A C 1
ATOM 1757 O O . TYR A 1 219 ? 0.451 -20.268 -13.808 1.00 48.44 219 TYR A O 1
ATOM 1765 N N . ASN A 1 220 ? 0.508 -21.777 -12.160 1.00 48.03 220 A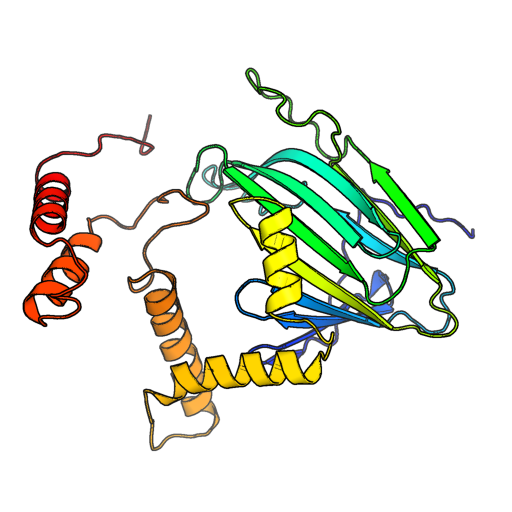SN A N 1
ATOM 1766 C CA . ASN A 1 220 ? 1.114 -20.863 -11.184 1.00 48.03 220 ASN A CA 1
ATOM 1767 C C . ASN A 1 220 ? 2.551 -20.455 -11.548 1.00 48.03 220 ASN A C 1
ATOM 1769 O O . ASN A 1 220 ? 2.907 -19.288 -11.409 1.00 48.03 220 ASN A O 1
ATOM 1773 N N . ILE A 1 221 ? 3.361 -21.382 -12.068 1.00 48.38 221 ILE A N 1
ATOM 1774 C CA . ILE A 1 221 ? 4.751 -21.090 -12.458 1.00 48.38 221 ILE A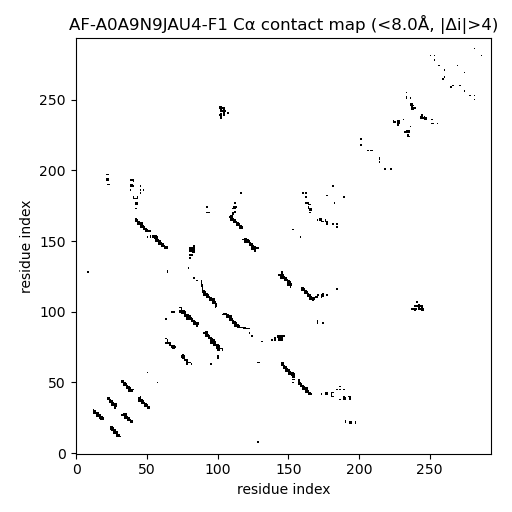 CA 1
ATOM 1775 C C . ILE A 1 221 ? 4.793 -20.250 -13.742 1.00 48.38 221 ILE A C 1
ATOM 1777 O O . ILE A 1 221 ? 5.507 -19.249 -13.802 1.00 48.38 221 ILE A O 1
ATOM 1781 N N . VAL A 1 222 ? 4.001 -20.615 -14.758 1.00 43.94 222 VAL A N 1
ATOM 1782 C CA . VAL A 1 222 ? 3.942 -19.873 -16.030 1.00 43.94 222 VAL A CA 1
ATOM 1783 C C . VAL A 1 222 ? 3.365 -18.473 -15.818 1.00 43.94 222 VAL A C 1
ATOM 1785 O O . VAL A 1 222 ? 3.867 -17.509 -16.392 1.00 43.94 222 VAL A O 1
ATOM 1788 N N . ARG A 1 223 ? 2.377 -18.334 -14.931 1.00 47.59 223 ARG A N 1
ATOM 1789 C CA . ARG A 1 223 ? 1.847 -17.044 -14.493 1.00 47.59 223 ARG A CA 1
ATOM 1790 C C . ARG A 1 223 ? 2.897 -16.189 -13.801 1.00 47.59 223 ARG A C 1
ATOM 1792 O O . ARG A 1 223 ? 3.143 -15.095 -14.279 1.00 47.59 223 ARG A O 1
ATOM 1799 N N . SER A 1 224 ? 3.572 -16.693 -12.764 1.00 43.38 224 SER A N 1
ATOM 1800 C CA . SER A 1 224 ? 4.598 -15.917 -12.052 1.00 43.38 224 SER A CA 1
ATOM 1801 C C . SER A 1 224 ? 5.714 -15.423 -12.971 1.00 43.38 224 SER A C 1
ATOM 1803 O O . SER A 1 224 ? 6.163 -14.293 -12.827 1.00 43.38 224 SER A O 1
ATOM 1805 N N . LEU A 1 225 ? 6.139 -16.226 -13.947 1.00 40.47 225 LEU A N 1
ATOM 1806 C CA . LEU A 1 225 ? 7.159 -15.817 -14.912 1.00 40.47 225 LEU A CA 1
ATOM 1807 C C . LEU A 1 225 ? 6.640 -14.755 -15.902 1.00 40.47 225 LEU A C 1
ATOM 1809 O O . LEU A 1 225 ? 7.347 -13.792 -16.195 1.00 40.47 225 LEU A O 1
ATOM 1813 N N . ILE A 1 226 ? 5.394 -14.885 -16.368 1.00 43.25 226 ILE A N 1
ATOM 1814 C CA . ILE A 1 226 ? 4.752 -13.919 -17.276 1.00 43.25 226 ILE A CA 1
ATOM 1815 C C . ILE A 1 226 ? 4.367 -12.620 -16.561 1.00 43.25 226 ILE A C 1
ATOM 1817 O O . ILE A 1 226 ? 4.399 -11.559 -17.178 1.00 43.25 226 ILE A O 1
ATOM 1821 N N . ASP A 1 227 ? 4.012 -12.675 -15.283 1.00 42.41 227 ASP A N 1
ATOM 1822 C CA . ASP A 1 227 ? 3.704 -11.491 -14.484 1.00 42.41 227 ASP A CA 1
ATOM 1823 C C . ASP A 1 227 ? 4.940 -10.667 -14.233 1.00 42.41 227 ASP A C 1
ATOM 1825 O O . ASP A 1 227 ? 4.874 -9.449 -14.320 1.00 42.41 227 ASP A O 1
ATOM 1829 N N . ILE A 1 228 ? 6.070 -11.311 -13.967 1.00 42.06 228 ILE A N 1
ATOM 1830 C CA . ILE A 1 228 ? 7.323 -10.589 -13.830 1.00 42.06 228 ILE A CA 1
ATOM 1831 C C . ILE A 1 228 ? 7.705 -9.965 -15.183 1.00 42.06 228 ILE A C 1
ATOM 1833 O O . ILE A 1 228 ? 7.958 -8.773 -15.238 1.00 42.06 228 ILE A O 1
ATOM 1837 N N . TYR A 1 229 ? 7.561 -10.683 -16.301 1.00 35.91 229 TYR A N 1
ATOM 1838 C CA . TYR A 1 229 ? 7.727 -10.105 -17.644 1.00 35.91 229 TYR A CA 1
ATOM 1839 C C . TYR A 1 229 ? 6.766 -8.957 -17.987 1.00 35.91 229 TYR A C 1
ATOM 1841 O O . TYR A 1 229 ? 7.161 -8.007 -18.652 1.00 35.91 229 TYR A O 1
ATOM 1849 N N . LYS A 1 230 ? 5.508 -9.007 -17.544 1.00 38.00 230 LYS A N 1
ATOM 1850 C CA . LYS A 1 230 ? 4.541 -7.921 -17.777 1.00 38.00 230 LYS A CA 1
ATOM 1851 C C . LYS A 1 230 ? 4.754 -6.719 -16.871 1.00 38.00 230 LYS A C 1
ATOM 1853 O O . LYS A 1 230 ? 4.406 -5.615 -17.275 1.00 38.00 230 LYS A O 1
ATOM 1858 N N . ASN A 1 231 ? 5.233 -6.940 -15.650 1.00 40.91 231 ASN A N 1
ATOM 1859 C CA . ASN A 1 231 ? 5.436 -5.878 -14.668 1.00 40.91 231 ASN A CA 1
ATOM 1860 C C . ASN A 1 231 ? 6.827 -5.243 -14.781 1.00 40.91 231 ASN A C 1
ATOM 1862 O O . ASN A 1 231 ? 6.940 -4.046 -14.531 1.00 40.91 231 ASN A O 1
ATOM 1866 N N . ASP A 1 232 ? 7.833 -5.999 -15.223 1.00 37.53 232 ASP A N 1
ATOM 1867 C CA . ASP A 1 232 ? 9.210 -5.522 -15.365 1.00 37.53 232 ASP A CA 1
ATOM 1868 C C . ASP A 1 232 ? 9.632 -5.337 -16.833 1.00 37.53 232 ASP A C 1
ATOM 1870 O O . ASP A 1 232 ? 10.743 -4.889 -17.077 1.00 37.53 232 ASP A O 1
ATOM 1874 N N . GLU A 1 233 ? 8.775 -5.660 -17.814 1.00 36.12 233 GLU A N 1
ATOM 1875 C CA . GLU A 1 233 ? 9.044 -5.654 -19.275 1.00 36.12 233 GLU A CA 1
ATOM 1876 C C . GLU A 1 233 ? 10.176 -6.611 -19.731 1.00 36.12 233 GLU A C 1
ATOM 1878 O O . GLU A 1 233 ? 10.445 -6.762 -20.925 1.00 36.12 233 GLU A O 1
ATOM 1883 N N . TYR A 1 234 ? 10.758 -7.344 -18.775 1.00 38.31 234 TYR A N 1
ATOM 1884 C CA . TYR A 1 234 ? 11.757 -8.404 -18.896 1.00 38.31 234 TYR A CA 1
ATOM 1885 C C . TYR A 1 234 ? 11.322 -9.576 -18.019 1.00 38.31 234 TYR A C 1
ATOM 1887 O O . TYR A 1 234 ? 10.822 -9.382 -16.913 1.00 38.31 234 TYR A O 1
ATOM 1895 N N . MET A 1 235 ? 11.519 -10.814 -18.479 1.00 40.44 235 MET A N 1
ATOM 1896 C CA . MET A 1 235 ? 11.481 -11.959 -17.556 1.00 40.44 235 MET A CA 1
ATOM 1897 C C . MET A 1 235 ? 12.489 -11.670 -16.425 1.00 40.44 235 MET A C 1
ATOM 1899 O O . MET A 1 235 ? 13.512 -11.062 -16.731 1.00 40.44 235 MET A O 1
ATOM 1903 N N . PRO A 1 236 ? 12.216 -12.058 -15.163 1.00 47.53 236 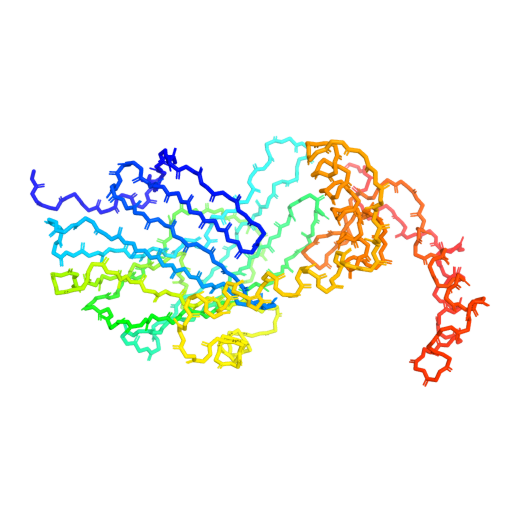PRO A N 1
ATOM 1904 C CA . PRO A 1 236 ? 12.818 -11.475 -13.960 1.00 47.53 236 PRO A CA 1
ATOM 1905 C C . PRO A 1 236 ? 14.273 -11.043 -14.130 1.00 47.53 236 PRO A C 1
ATOM 1907 O O . PRO A 1 236 ? 15.156 -11.890 -14.266 1.00 47.53 236 PRO A O 1
ATOM 1910 N N . ASP A 1 237 ? 14.497 -9.730 -14.085 1.00 50.81 237 ASP A N 1
ATOM 1911 C CA . ASP A 1 237 ? 15.817 -9.109 -14.037 1.00 50.81 237 ASP A CA 1
ATOM 1912 C C . ASP A 1 237 ? 15.800 -7.918 -13.066 1.00 50.81 237 ASP A C 1
ATOM 1914 O O . ASP A 1 237 ? 14.771 -7.351 -12.706 1.00 50.81 237 ASP A O 1
ATOM 1918 N N . GLY A 1 238 ? 16.961 -7.598 -12.532 1.00 52.25 238 GLY A N 1
ATOM 1919 C CA . GLY A 1 238 ? 17.101 -7.100 -11.186 1.00 52.25 238 GLY A CA 1
ATOM 1920 C C . GLY A 1 238 ? 16.841 -5.612 -10.907 1.00 52.25 238 GLY A C 1
ATOM 1921 O O . GLY A 1 238 ? 17.811 -4.869 -10.759 1.00 52.25 238 GLY A O 1
ATOM 1922 N N . ARG A 1 239 ? 15.591 -5.154 -10.724 1.00 44.88 239 ARG A N 1
ATOM 1923 C CA . ARG A 1 239 ? 15.275 -3.747 -10.348 1.00 44.88 239 ARG A CA 1
ATOM 1924 C C . ARG A 1 239 ? 14.329 -3.624 -9.141 1.00 44.88 239 ARG A C 1
ATOM 1926 O O . ARG A 1 239 ? 13.476 -4.470 -8.922 1.00 44.88 239 ARG A O 1
ATOM 1933 N N . SER A 1 240 ? 14.491 -2.575 -8.323 1.00 52.44 240 SER A N 1
ATOM 1934 C CA . SER A 1 240 ? 13.608 -2.275 -7.175 1.00 52.44 240 SER A CA 1
ATOM 1935 C C . SER A 1 240 ? 13.682 -0.787 -6.793 1.00 52.44 240 SER A C 1
ATOM 1937 O O . SER A 1 240 ? 14.711 -0.152 -6.994 1.00 52.44 240 SER A O 1
ATOM 1939 N N . GLY A 1 241 ? 12.604 -0.193 -6.266 1.00 46.19 241 GLY A N 1
ATOM 1940 C CA . GLY A 1 241 ? 12.618 1.127 -5.605 1.00 46.19 241 GLY A CA 1
ATOM 1941 C C . GLY A 1 241 ? 13.217 2.309 -6.387 1.00 46.19 241 GLY A C 1
ATOM 1942 O O . GLY A 1 241 ? 13.935 3.094 -5.786 1.00 46.19 241 GLY A O 1
ATOM 1943 N N . LEU A 1 242 ? 12.947 2.443 -7.694 1.00 47.06 242 LEU A N 1
ATOM 1944 C CA . LEU A 1 242 ? 13.547 3.433 -8.622 1.00 47.06 242 LEU A CA 1
ATOM 1945 C C . LEU A 1 242 ? 15.049 3.247 -8.935 1.00 47.06 242 LEU A C 1
ATOM 1947 O O . LEU A 1 242 ? 15.624 4.080 -9.633 1.00 47.06 242 LEU A O 1
ATOM 1951 N N . TYR A 1 243 ? 15.686 2.163 -8.479 1.00 45.59 243 TYR A N 1
ATOM 1952 C CA . TYR A 1 243 ? 17.096 1.869 -8.762 1.00 45.59 243 TYR A CA 1
ATOM 1953 C C . TYR A 1 243 ? 17.281 0.477 -9.380 1.00 45.59 243 TYR A C 1
ATOM 1955 O O . TYR A 1 243 ? 16.527 -0.465 -9.121 1.00 45.59 243 TYR A O 1
ATOM 1963 N N . ASN A 1 244 ? 18.340 0.337 -10.175 1.00 52.41 244 ASN A N 1
ATOM 1964 C CA . ASN A 1 244 ? 18.819 -0.968 -10.621 1.00 52.41 244 ASN A CA 1
ATOM 1965 C C . ASN A 1 244 ? 19.472 -1.674 -9.433 1.00 52.41 244 ASN A C 1
ATOM 1967 O O . ASN A 1 244 ? 20.287 -1.069 -8.740 1.00 52.41 244 ASN A O 1
ATOM 1971 N N . GLY A 1 245 ? 19.110 -2.930 -9.186 1.00 52.56 245 GLY A N 1
ATOM 1972 C CA . GLY A 1 245 ? 19.841 -3.749 -8.233 1.00 52.56 245 GLY A CA 1
ATOM 1973 C C . GLY A 1 245 ? 21.078 -4.379 -8.834 1.00 52.56 245 GLY A C 1
ATOM 1974 O O . GLY A 1 245 ? 21.435 -4.128 -9.981 1.00 52.56 245 GLY A O 1
ATOM 1975 N N . VAL A 1 246 ? 21.756 -5.195 -8.029 1.00 52.59 246 VAL A N 1
ATOM 1976 C CA . VAL A 1 246 ? 22.813 -6.075 -8.534 1.00 52.59 246 VAL A CA 1
ATOM 1977 C C . VAL A 1 246 ? 22.156 -7.091 -9.466 1.00 52.59 246 VAL A C 1
ATOM 1979 O O . VAL A 1 246 ? 21.592 -8.085 -9.011 1.00 52.59 246 VAL A O 1
ATOM 1982 N N . THR A 1 247 ? 22.163 -6.796 -10.764 1.00 50.03 247 THR A N 1
ATOM 1983 C CA . THR A 1 247 ? 21.666 -7.697 -11.803 1.00 50.03 247 THR A CA 1
ATOM 1984 C C . THR A 1 247 ? 22.583 -8.917 -11.898 1.00 50.03 247 THR A C 1
ATOM 1986 O O . THR A 1 247 ? 23.778 -8.855 -11.586 1.00 50.03 247 THR A O 1
ATOM 1989 N N . GLN A 1 248 ? 22.039 -10.060 -12.316 1.00 49.75 248 GLN A N 1
ATOM 1990 C CA . GLN A 1 248 ? 22.900 -11.084 -12.909 1.00 49.75 248 GLN A CA 1
ATOM 1991 C C . GLN A 1 248 ? 23.390 -10.505 -14.252 1.00 49.75 248 GLN A C 1
ATOM 1993 O O . GLN A 1 248 ? 22.608 -9.879 -14.955 1.00 49.75 248 GLN A O 1
ATOM 1998 N N . GLY A 1 249 ? 24.695 -10.589 -14.538 1.00 49.62 249 GLY A N 1
ATOM 1999 C CA . GLY A 1 249 ? 25.369 -9.711 -15.512 1.00 49.62 249 GLY A CA 1
ATOM 2000 C C . GLY A 1 249 ? 24.773 -9.646 -16.932 1.00 49.62 249 GLY A C 1
ATOM 2001 O O . GLY A 1 249 ? 24.143 -10.591 -17.395 1.00 49.62 249 GLY A O 1
ATOM 2002 N N . GLY A 1 250 ? 25.060 -8.539 -17.632 1.00 53.62 250 GLY A N 1
ATOM 2003 C CA . GLY A 1 250 ? 24.603 -8.225 -18.999 1.00 53.62 250 GLY A CA 1
ATOM 2004 C C . GLY A 1 250 ? 23.638 -7.029 -19.053 1.00 53.62 250 GLY A C 1
ATOM 2005 O O . GLY A 1 250 ? 23.062 -6.665 -18.029 1.00 53.62 250 GLY A O 1
ATOM 2006 N N . SER A 1 251 ? 23.459 -6.416 -20.234 1.00 56.75 251 SER A N 1
ATOM 2007 C CA . SER A 1 251 ? 22.337 -5.498 -20.506 1.00 56.75 251 SER A CA 1
ATOM 2008 C C . SER A 1 251 ? 21.243 -6.256 -21.258 1.00 56.75 251 SER A C 1
ATOM 2010 O O . SER A 1 251 ? 21.211 -6.328 -22.484 1.00 56.75 251 SER A O 1
ATOM 2012 N N . ASN A 1 252 ? 20.338 -6.893 -20.512 1.00 61.97 252 ASN A N 1
ATOM 2013 C CA . ASN A 1 252 ? 19.230 -7.645 -21.113 1.00 61.97 252 ASN A CA 1
ATOM 2014 C C . ASN A 1 252 ? 18.187 -6.719 -21.768 1.00 61.97 252 ASN A C 1
ATOM 2016 O O . ASN A 1 252 ? 17.356 -7.191 -22.548 1.00 61.97 252 ASN A O 1
ATOM 2020 N N . ALA A 1 253 ? 18.280 -5.408 -21.491 1.00 52.88 253 ALA A N 1
ATOM 2021 C CA . ALA A 1 253 ? 17.489 -4.356 -22.114 1.00 52.88 253 ALA A CA 1
ATOM 2022 C C . ALA A 1 253 ? 17.627 -4.338 -23.635 1.00 52.88 253 ALA A C 1
ATOM 2024 O O . ALA A 1 253 ? 16.638 -4.220 -24.367 1.00 52.88 253 ALA A O 1
ATOM 2025 N N . ASP A 1 254 ? 18.849 -4.584 -24.098 1.00 63.31 254 ASP A N 1
ATOM 2026 C CA . ASP A 1 254 ? 19.195 -4.507 -25.505 1.00 63.31 254 ASP A CA 1
ATOM 2027 C C . ASP A 1 254 ? 18.398 -5.501 -26.353 1.00 63.31 254 ASP A C 1
ATOM 2029 O O . ASP A 1 254 ? 17.930 -5.191 -27.452 1.00 63.31 254 ASP A O 1
ATOM 2033 N N . MET A 1 255 ? 18.172 -6.693 -25.796 1.00 66.19 255 MET A N 1
ATOM 2034 C CA . MET A 1 255 ? 17.457 -7.775 -26.462 1.00 66.19 255 MET A CA 1
ATOM 2035 C C . MET A 1 255 ? 15.976 -7.452 -26.665 1.00 66.19 255 MET A C 1
ATOM 2037 O O . MET A 1 255 ? 15.423 -7.781 -27.714 1.00 66.19 255 MET A O 1
ATOM 2041 N N . VAL A 1 256 ? 15.322 -6.793 -25.703 1.00 62.00 256 VAL A N 1
ATOM 2042 C CA . VAL A 1 256 ? 13.897 -6.436 -25.823 1.00 62.00 256 VAL A CA 1
ATOM 2043 C C . VAL A 1 256 ? 13.702 -5.294 -26.811 1.00 62.00 256 VAL A C 1
ATOM 2045 O O . VAL A 1 256 ? 12.781 -5.359 -27.629 1.00 62.00 256 VAL A O 1
ATOM 2048 N N . VAL A 1 257 ? 14.584 -4.291 -26.811 1.00 52.16 257 VAL A N 1
ATOM 2049 C CA . VAL A 1 257 ? 14.544 -3.199 -27.798 1.00 52.16 257 VAL A CA 1
ATOM 2050 C C . VAL A 1 257 ? 14.759 -3.747 -29.213 1.00 52.16 257 VAL A C 1
ATOM 2052 O O . VAL A 1 257 ? 13.962 -3.458 -30.110 1.00 52.16 257 VAL A O 1
ATOM 2055 N N . ALA A 1 258 ? 15.770 -4.600 -29.412 1.00 64.50 258 ALA A N 1
ATOM 2056 C CA . ALA A 1 258 ? 16.049 -5.220 -30.707 1.00 64.50 258 ALA A CA 1
ATOM 2057 C C . ALA A 1 258 ? 14.887 -6.106 -31.198 1.00 64.50 258 ALA A C 1
ATOM 2059 O O . ALA A 1 258 ? 14.470 -6.007 -32.354 1.00 64.50 258 ALA A O 1
ATOM 2060 N N . GLU A 1 259 ? 14.314 -6.936 -30.323 1.00 60.94 259 GLU A N 1
ATOM 2061 C CA . GLU A 1 259 ? 13.187 -7.814 -30.658 1.00 60.94 259 GLU A CA 1
ATOM 2062 C C . GLU A 1 259 ? 11.917 -7.015 -31.007 1.00 60.94 259 GLU A C 1
ATOM 2064 O O . GLU A 1 259 ? 11.202 -7.352 -31.956 1.00 60.94 259 GLU A O 1
ATOM 2069 N N . THR A 1 260 ? 11.652 -5.923 -30.282 1.00 55.00 260 THR A N 1
ATOM 2070 C CA . THR A 1 260 ? 10.512 -5.021 -30.525 1.00 55.00 260 THR A CA 1
ATOM 2071 C C . THR A 1 260 ? 10.640 -4.325 -31.883 1.00 55.00 260 THR A C 1
ATOM 2073 O O . THR A 1 260 ? 9.662 -4.271 -32.638 1.00 55.00 260 THR A O 1
ATOM 2076 N N . TYR A 1 261 ? 11.853 -3.880 -32.238 1.00 62.56 261 TYR A N 1
ATOM 2077 C CA . TYR A 1 261 ? 12.160 -3.303 -33.548 1.00 62.56 261 TYR A CA 1
ATOM 2078 C C . TYR A 1 261 ? 11.945 -4.316 -34.681 1.00 62.56 261 TYR A C 1
ATOM 2080 O O . TYR A 1 261 ? 11.224 -4.040 -35.644 1.00 62.56 261 TYR A O 1
ATOM 2088 N N . LEU A 1 262 ? 12.505 -5.527 -34.552 1.00 64.94 262 LEU A N 1
ATOM 2089 C CA . LEU A 1 262 ? 12.393 -6.587 -35.565 1.00 64.94 262 LEU A CA 1
ATOM 2090 C C . LEU A 1 262 ? 10.943 -7.024 -35.798 1.00 64.94 262 LEU A C 1
ATOM 2092 O O . LEU A 1 262 ? 10.541 -7.278 -36.937 1.00 64.94 262 LEU A O 1
ATOM 2096 N N . LYS A 1 263 ? 10.138 -7.071 -34.732 1.00 63.19 263 LYS A N 1
ATOM 2097 C CA . LYS A 1 263 ? 8.707 -7.398 -34.794 1.00 63.19 263 LYS A CA 1
ATOM 2098 C C . LYS A 1 263 ? 7.818 -6.228 -35.219 1.00 63.19 263 LYS A C 1
ATOM 2100 O O . LYS A 1 263 ? 6.619 -6.438 -35.395 1.00 63.19 263 LYS A O 1
ATOM 2105 N N . LYS A 1 264 ? 8.382 -5.033 -35.432 1.00 66.12 264 LYS A N 1
ATOM 2106 C CA . LYS A 1 264 ? 7.662 -3.811 -35.832 1.00 66.12 264 LYS A CA 1
ATOM 2107 C C . LYS A 1 264 ? 6.524 -3.450 -34.872 1.00 66.12 264 LYS A C 1
ATOM 2109 O O . LYS A 1 264 ? 5.438 -3.061 -35.299 1.00 66.12 264 LYS A O 1
ATOM 2114 N N . LEU A 1 265 ? 6.761 -3.608 -33.575 1.00 52.22 265 LEU A N 1
ATOM 2115 C CA . LEU A 1 265 ? 5.808 -3.217 -32.539 1.00 52.22 265 LEU A CA 1
ATOM 2116 C C . LEU A 1 265 ? 6.043 -1.749 -32.164 1.00 52.22 265 LEU A C 1
ATOM 2118 O O . LEU A 1 265 ? 7.187 -1.328 -32.057 1.00 52.22 265 LEU A O 1
ATOM 2122 N N . GLY A 1 266 ? 4.981 -0.962 -31.975 1.00 52.91 266 GLY A N 1
ATOM 2123 C CA . GLY A 1 266 ? 5.092 0.429 -31.506 1.00 52.91 266 GLY A CA 1
ATOM 2124 C C . GLY A 1 266 ? 5.824 1.384 -32.459 1.00 52.91 266 GLY A C 1
ATOM 2125 O O . GLY A 1 266 ? 6.410 2.367 -32.013 1.00 52.91 266 GLY A O 1
ATOM 2126 N N . THR A 1 267 ? 5.810 1.113 -33.769 1.00 67.31 267 THR A N 1
ATOM 2127 C CA . THR A 1 267 ? 6.520 1.911 -34.792 1.00 67.31 267 THR A CA 1
ATOM 2128 C C . THR A 1 267 ? 6.105 3.381 -34.853 1.00 67.31 267 THR A C 1
ATOM 2130 O O . THR A 1 267 ? 6.827 4.197 -35.410 1.00 67.31 267 THR A O 1
ATOM 2133 N N . ASP A 1 268 ? 4.931 3.701 -34.325 1.00 63.47 268 ASP A N 1
ATOM 2134 C CA . ASP A 1 268 ? 4.306 5.020 -34.287 1.00 63.47 268 ASP A CA 1
ATOM 2135 C C . ASP A 1 268 ? 4.473 5.745 -32.942 1.00 63.47 268 ASP A C 1
ATOM 2137 O O . ASP A 1 268 ? 4.145 6.926 -32.847 1.00 63.47 268 ASP A O 1
ATOM 2141 N N . ILE A 1 269 ? 4.984 5.059 -31.914 1.00 49.22 269 ILE A N 1
ATOM 2142 C CA . ILE A 1 269 ? 5.082 5.585 -30.542 1.00 49.22 269 ILE A CA 1
ATOM 2143 C C . ILE A 1 269 ? 6.493 5.508 -29.943 1.00 49.22 269 ILE A C 1
ATOM 2145 O O . ILE A 1 269 ? 6.770 6.219 -28.980 1.00 49.22 269 ILE A O 1
ATOM 2149 N N . ILE A 1 270 ? 7.379 4.669 -30.487 1.00 52.12 270 ILE A N 1
ATOM 2150 C CA . ILE A 1 270 ? 8.765 4.521 -30.026 1.00 52.12 270 ILE A CA 1
ATOM 2151 C C . ILE A 1 270 ? 9.684 5.401 -30.880 1.00 52.12 270 ILE A C 1
ATOM 2153 O O . ILE A 1 270 ? 9.685 5.305 -32.108 1.00 52.12 270 ILE A O 1
ATOM 2157 N N . ASP A 1 271 ? 10.498 6.227 -30.221 1.00 74.50 271 ASP A N 1
ATOM 2158 C CA . ASP A 1 271 ? 11.605 6.949 -30.852 1.00 74.50 271 ASP A CA 1
ATOM 2159 C C . ASP A 1 271 ? 12.781 5.983 -31.073 1.00 74.50 271 ASP A C 1
ATOM 2161 O O . ASP A 1 271 ? 13.558 5.685 -30.163 1.00 74.50 271 ASP A O 1
ATOM 2165 N N . TRP A 1 272 ? 12.863 5.429 -32.282 1.00 75.88 272 TRP A N 1
ATOM 2166 C CA . TRP A 1 272 ? 13.853 4.409 -32.629 1.00 75.88 272 TRP A CA 1
ATOM 2167 C C . TRP A 1 272 ? 15.276 4.946 -32.766 1.00 75.88 272 TRP A C 1
ATOM 2169 O O . TRP A 1 272 ? 16.219 4.182 -32.561 1.00 75.88 272 TRP A O 1
ATOM 2179 N N . ASP A 1 273 ? 15.433 6.236 -33.065 1.00 79.19 273 ASP A N 1
ATOM 2180 C CA . ASP A 1 273 ? 16.750 6.867 -33.121 1.00 79.19 273 ASP A CA 1
ATOM 2181 C C . ASP A 1 273 ? 17.318 6.987 -31.699 1.00 79.19 273 ASP A C 1
ATOM 2183 O O . ASP A 1 273 ? 18.458 6.588 -31.448 1.00 79.19 273 ASP A O 1
ATOM 2187 N N . LEU A 1 274 ? 16.488 7.419 -30.742 1.00 59.94 274 LEU A N 1
ATOM 2188 C CA . LEU A 1 274 ? 16.857 7.466 -29.325 1.00 59.94 274 LEU A CA 1
ATOM 2189 C C . LEU A 1 274 ? 17.083 6.065 -28.733 1.00 59.94 274 LEU A C 1
ATOM 2191 O O . LEU A 1 274 ? 18.011 5.864 -27.949 1.00 59.94 274 LEU A O 1
ATOM 2195 N N . ALA A 1 275 ? 16.262 5.082 -29.113 1.00 56.97 275 ALA A N 1
ATOM 2196 C CA . ALA A 1 275 ? 16.446 3.699 -28.679 1.00 56.97 275 ALA A CA 1
ATOM 2197 C C . ALA A 1 275 ? 17.791 3.131 -29.162 1.00 56.97 275 ALA A C 1
ATOM 2199 O O . ALA A 1 275 ? 18.492 2.479 -28.392 1.00 56.97 275 ALA A O 1
ATOM 2200 N N . TYR A 1 276 ? 18.188 3.415 -30.405 1.00 75.69 276 TYR A N 1
ATOM 2201 C CA . TYR A 1 276 ? 19.483 2.993 -30.939 1.00 75.69 276 TYR A CA 1
ATOM 2202 C C . TYR A 1 276 ? 20.665 3.706 -30.265 1.00 75.69 276 TYR A C 1
ATOM 2204 O O . TYR A 1 276 ? 21.669 3.062 -29.962 1.00 75.69 276 TYR A O 1
ATOM 2212 N N . GLU A 1 277 ? 20.542 5.005 -29.968 1.00 71.88 277 GLU A N 1
ATOM 2213 C CA . GLU A 1 277 ? 21.545 5.731 -29.175 1.00 71.88 277 GLU A CA 1
ATOM 2214 C C . GLU A 1 277 ? 21.741 5.085 -27.792 1.00 71.88 277 GLU A C 1
ATOM 2216 O O . GLU A 1 277 ? 22.877 4.901 -27.349 1.00 71.88 277 GLU A O 1
ATOM 2221 N N . ALA A 1 278 ? 20.646 4.689 -27.133 1.00 60.50 278 ALA A N 1
ATOM 2222 C CA . ALA A 1 278 ? 20.695 4.002 -25.846 1.00 60.50 278 ALA A CA 1
ATOM 2223 C C . ALA A 1 278 ? 21.395 2.632 -25.940 1.00 60.50 278 ALA A C 1
ATOM 2225 O O . ALA A 1 278 ? 22.272 2.358 -25.124 1.00 60.50 278 ALA A O 1
ATOM 2226 N N . LEU A 1 279 ? 21.083 1.825 -26.964 1.00 68.00 279 LEU A N 1
ATOM 2227 C CA . LEU A 1 279 ? 21.741 0.533 -27.218 1.00 68.00 279 LEU A CA 1
ATOM 2228 C C . LEU A 1 279 ? 23.252 0.674 -27.434 1.00 68.00 279 LEU A C 1
ATOM 2230 O O . LEU A 1 279 ? 24.043 -0.082 -26.875 1.00 68.00 279 LEU A O 1
ATOM 2234 N N . LEU A 1 280 ? 23.665 1.645 -28.255 1.00 75.31 280 LEU A N 1
ATOM 2235 C CA . LEU A 1 280 ? 25.084 1.901 -28.509 1.00 75.31 280 LEU A CA 1
ATOM 2236 C C . LEU A 1 280 ? 25.811 2.301 -27.229 1.00 75.31 280 LEU A C 1
ATOM 2238 O O . LEU A 1 280 ? 26.911 1.826 -26.960 1.00 75.31 280 LEU A O 1
ATOM 2242 N N . LYS A 1 281 ? 25.184 3.150 -26.415 1.00 64.31 281 LYS A N 1
ATOM 2243 C CA . LYS A 1 281 ? 25.748 3.568 -25.137 1.00 64.31 281 LYS A CA 1
ATOM 2244 C C . LYS A 1 281 ? 25.903 2.398 -24.164 1.00 64.31 281 LYS A C 1
ATOM 2246 O O . LYS A 1 281 ? 26.967 2.295 -23.562 1.00 64.31 281 LYS A O 1
ATOM 2251 N N . ASP A 1 282 ? 24.901 1.529 -24.040 1.00 63.41 282 ASP A N 1
ATOM 2252 C CA . ASP A 1 282 ? 24.966 0.332 -23.187 1.00 63.41 282 ASP A CA 1
ATOM 2253 C C . ASP A 1 282 ? 26.059 -0.652 -23.648 1.00 63.41 282 ASP A C 1
ATOM 2255 O O . ASP A 1 282 ? 26.724 -1.273 -22.816 1.00 63.41 282 ASP A O 1
ATOM 2259 N N . ALA A 1 283 ? 26.297 -0.755 -24.961 1.00 69.38 283 ALA A N 1
ATOM 2260 C CA . ALA A 1 283 ? 27.314 -1.635 -25.535 1.00 69.38 283 ALA A CA 1
ATOM 2261 C C . ALA A 1 283 ? 28.750 -1.082 -25.451 1.00 69.38 283 ALA A C 1
ATOM 2263 O O . ALA A 1 283 ? 29.705 -1.856 -25.345 1.00 69.38 283 ALA A O 1
ATOM 2264 N N . GLU A 1 284 ? 28.923 0.238 -25.547 1.00 76.31 284 GLU A N 1
ATOM 2265 C CA . GLU A 1 284 ? 30.242 0.860 -25.736 1.00 76.31 284 GLU A CA 1
ATOM 2266 C C . GLU A 1 284 ? 30.767 1.605 -24.505 1.00 76.31 284 GLU A C 1
ATOM 2268 O O . GLU A 1 284 ? 31.978 1.816 -24.384 1.00 76.31 284 GLU A O 1
ATOM 2273 N N . ILE A 1 285 ? 29.888 2.023 -23.592 1.00 67.88 285 ILE A N 1
ATOM 2274 C CA . ILE A 1 285 ? 30.260 2.848 -22.443 1.00 67.88 285 ILE A CA 1
ATOM 2275 C C . ILE A 1 285 ? 30.086 2.031 -21.166 1.00 67.88 285 ILE A C 1
ATOM 2277 O O . ILE A 1 285 ? 28.972 1.797 -20.706 1.00 67.88 285 ILE A O 1
ATOM 2281 N N . ASP A 1 286 ? 31.212 1.659 -20.550 1.00 66.00 286 ASP A N 1
ATOM 2282 C CA . ASP A 1 286 ? 31.220 1.060 -19.215 1.00 66.00 286 ASP A CA 1
ATOM 2283 C C . ASP A 1 286 ? 30.509 2.014 -18.228 1.00 66.00 286 ASP A C 1
ATOM 2285 O O . ASP A 1 286 ? 30.932 3.170 -18.080 1.00 66.00 286 ASP A O 1
ATOM 2289 N N . PRO A 1 287 ? 29.436 1.575 -17.541 1.00 59.72 287 PRO A N 1
ATOM 2290 C CA . PRO A 1 287 ? 28.724 2.406 -16.570 1.00 59.72 287 PRO A CA 1
ATOM 2291 C C . PRO A 1 287 ? 29.574 2.762 -15.333 1.00 59.72 287 PRO A C 1
ATOM 2293 O O . PRO A 1 287 ? 29.144 3.564 -14.492 1.00 59.72 287 PRO A O 1
ATOM 2296 N N . GLY A 1 288 ? 30.779 2.196 -15.225 1.00 58.53 288 GLY A N 1
ATOM 2297 C CA . GLY A 1 288 ? 31.694 2.312 -14.105 1.00 58.53 288 GLY A CA 1
ATOM 2298 C C . GLY A 1 288 ? 31.262 1.437 -12.929 1.00 58.53 288 GLY A C 1
ATOM 2299 O O . GLY A 1 288 ? 30.147 0.916 -12.873 1.00 58.53 288 GLY A O 1
ATOM 2300 N N . SER A 1 289 ? 32.130 1.316 -11.924 1.00 52.00 289 SER A N 1
ATOM 2301 C CA . SER A 1 289 ? 31.850 0.626 -10.660 1.00 52.00 289 SER A CA 1
ATOM 2302 C C . SER A 1 289 ? 30.867 1.412 -9.781 1.00 52.00 289 SER A C 1
ATOM 2304 O O . SER A 1 289 ? 31.153 1.765 -8.639 1.00 52.00 289 SER A O 1
ATOM 2306 N N . ARG A 1 290 ? 29.651 1.684 -10.260 1.00 46.50 290 ARG A N 1
ATOM 2307 C CA . ARG A 1 290 ? 28.564 2.126 -9.378 1.00 46.50 290 ARG A CA 1
ATOM 2308 C C . ARG A 1 290 ? 28.045 0.932 -8.573 1.00 46.50 290 ARG A C 1
ATOM 2310 O O . ARG A 1 290 ? 26.963 0.421 -8.826 1.00 46.50 290 ARG A O 1
ATOM 2317 N N . GLY A 1 291 ? 28.835 0.497 -7.587 1.00 46.59 291 GLY A N 1
ATOM 2318 C CA . GLY A 1 291 ? 28.375 -0.352 -6.481 1.00 46.59 291 GLY A CA 1
ATOM 2319 C C . GLY A 1 291 ? 28.967 -1.760 -6.373 1.00 46.59 291 GLY A C 1
ATOM 2320 O O . GLY A 1 291 ? 28.581 -2.488 -5.454 1.00 46.59 291 GLY A O 1
ATOM 2321 N N . LEU A 1 292 ? 29.907 -2.144 -7.241 1.00 37.38 292 LEU A N 1
ATOM 2322 C CA . LEU A 1 292 ? 30.641 -3.406 -7.125 1.00 37.38 292 LEU A CA 1
ATOM 2323 C C . LEU A 1 292 ? 32.101 -3.140 -6.730 1.00 37.38 292 LEU A C 1
ATOM 2325 O O . LEU A 1 292 ? 32.945 -2.902 -7.584 1.00 37.38 292 LEU A O 1
ATOM 2329 N N . LEU A 1 293 ? 32.340 -3.236 -5.417 1.00 37.59 293 LEU A N 1
ATOM 2330 C CA . LEU A 1 293 ? 33.628 -3.461 -4.743 1.00 37.59 293 LEU A CA 1
ATOM 2331 C C . LEU A 1 293 ? 34.674 -2.327 -4.815 1.00 37.59 293 LEU A C 1
ATOM 2333 O O . LEU A 1 293 ? 35.558 -2.341 -5.664 1.00 37.59 293 LEU A O 1
ATOM 2337 N N . GLU A 1 294 ? 34.636 -1.445 -3.811 1.00 32.97 294 GLU A N 1
ATOM 2338 C CA . GLU A 1 294 ? 35.751 -1.267 -2.858 1.00 32.97 294 GLU A CA 1
ATOM 2339 C C . GLU A 1 294 ? 35.215 -1.458 -1.431 1.00 32.97 294 GLU A C 1
ATOM 2341 O O . GLU A 1 294 ? 34.060 -1.032 -1.180 1.00 32.97 294 GLU A O 1
#

Radius of gyration: 22.64 Å; Cα contacts (8 Å, |Δi|>4): 492; chains: 1; bounding box: 58×54×70 Å

Foldseek 3Di:
DPDPPPPPLDPAFDWAPWDDDQQKTWIARVVQRKIWIWGDDPFKIKIKIFHDLVDFKDKDKDAQQDFDQDPPPQQGKGWDFKAWDDPFQFKIWMKTWIAGHLQRGDIAMKIKIKGKPAGFPDKDFDDDSDDPDDPPDDPPDPHTGRMMMTMGGPNPPSMMMMMMGMDRPYRVVRVVCRCVGPVPSDPVVSSVVSVVVLCVQLVVDDDDDDDPVVVVVVSVVVSVQVVCCVVVVDRDFADDDPGGGPTPDDDVVLVSLVVCVVVVHCVPNDPNVVVVVVNCCSVPPDPPCPDPDD

Secondary structure (DSSP, 8-state):
-------TT-----EEEEEEETTEEEEEEGGGTEEEEEEE-SSEEEEEEE--TT-SEEEEEEETT------STT--EEEEEEEEEEEETTEEEEEEEEEETTTTEEEEEEEEEEEESS--SEEEEE--S-----TT-----SS--SEEEEEEE-SS--EEEEEEEEESS-HHHHHHHHHHHSTT--HHHHHHHHHHHHHHHHTTS----S-HHHHHHHHHHHHHHHHHHHHHSSSS--EETTEE--PSSS-THHHHHHHHHHTT-STTTS-HHHHHHHHHHHHHS----SSS--

Sequence (294 aa):
SPEDPLDVTHLSSERSFEYFEVGYSKFGLERYNITVELTASRRAGLHRYTFPPTENKAKVIIDLPHNLVVHHYGFTHRYHEGTIQSISANQVKGAARYSGGWNRGGVYTVYFCSQFNTNATEFTDWEGRYSYGYFGETNEFTNKADGATLTFNVIENPVIISRVGISFISADQACNSVESEIPDWDFEKTRHEAVKAWQTELGKIQVEGGTDELTTIFYNIVRSLIDIYKNDEYMPDGRSGLYNGVTQGGSNADMVVAETYLKKLGTDIIDWDLAYEALLKDAEIDPGSRGLLE

Nearest PDB structures (foldseek):
  6f90-assembly2_C  TM=7.756E-01  e=7.939E-14  Bacteroides thetaiotaomicron
  6f8z-assembly2_C  TM=7.856E-01  e=1.410E-13  Bacteroides thetaiotaomicron
  7zgm-assembly1_A  TM=8.617E-01  e=7.449E-13  Phocaeicola massiliensis B84634 = Timone 84634 = DSM 17679 = JCM 13223
  6f8z-assembly1_A  TM=7.617E-01  e=1.120E-13  Bacteroides thetaiotaomicron
  2ww2-assembly1_C  TM=7.363E-01  e=5.452E-09  Bacteroides thetaiotaomicron VPI-5482

Solvent-accessible surface area (backbone atoms only — not comparable to full-atom values): 16811 Å² total; per-residue (Å²): 123,92,79,73,73,82,53,81,90,66,80,83,53,59,76,36,81,75,46,78,53,80,42,36,39,34,31,30,31,61,78,71,54,28,40,41,35,41,30,35,60,97,52,22,41,38,37,41,38,38,49,49,86,88,43,58,66,46,76,50,76,46,63,64,63,72,66,66,76,40,99,57,96,73,28,24,41,41,65,78,53,27,27,67,43,80,79,50,61,32,30,37,35,30,37,34,33,36,29,36,18,72,24,59,21,66,82,43,58,44,15,26,17,41,38,39,82,54,62,35,80,44,79,50,72,42,70,76,91,75,84,77,88,62,94,83,73,77,85,82,64,89,62,66,19,39,30,38,38,36,32,30,74,20,71,93,48,39,64,51,40,37,40,37,9,52,26,80,85,34,35,66,57,1,40,51,39,27,53,72,71,53,70,80,73,50,62,67,60,42,26,51,52,28,36,47,54,50,46,63,67,53,64,76,61,84,83,83,82,81,52,76,69,56,46,52,54,54,51,53,55,56,43,56,49,48,49,34,22,70,76,65,78,36,61,84,69,45,66,42,86,98,25,65,24,80,48,79,85,79,72,69,65,50,56,55,56,52,51,36,58,77,69,62,55,58,75,90,77,56,63,62,69,62,51,48,54,51,47,51,43,70,74,71,48,83,85,63,77,86,80,69,83,134